Protein AF-A0A4V2BAI0-F1 (afdb_monomer)

Solvent-accessible surface area (backbone atoms only — not comparable to full-atom values): 13756 Å² total; per-residue (Å²): 143,84,87,84,76,85,81,93,80,82,90,75,82,81,93,60,93,78,90,69,92,74,96,76,80,70,100,71,77,60,77,74,68,49,61,67,57,48,60,70,67,60,75,50,20,55,46,74,44,56,48,101,86,66,49,81,74,47,79,44,78,75,42,88,92,37,38,29,45,71,87,61,57,64,88,52,40,15,68,41,31,54,53,28,34,30,63,71,62,30,73,55,58,92,78,40,71,28,57,44,63,68,54,34,52,53,23,53,51,41,34,72,76,68,67,52,88,55,82,51,69,28,64,42,25,53,36,32,24,71,78,35,64,79,62,55,54,87,78,79,42,75,64,47,54,51,50,20,45,54,44,7,38,54,47,51,73,67,35,53,72,65,53,51,50,27,52,36,47,47,61,44,52,38,40,83,48,23,21,9,44,48,29,38,29,38,73,76,68,75,34,57,39,51,70,42,46,61,61,57,15,36,43,50,36,56,20,55,88,39,39,84,61,51,70,69,61,37,50,58,52,46,51,71,40,29,87,83,40,65,88,62,55,88,126

pLDDT: mean 83.65, std 17.43, range [33.59, 98.75]

Secondary structure (DSSP, 8-state):
------------------------S-TT---PPPHHHHHHH---SEEEEE-TTS-EEEEEE--SS-EE-S---GGGS-HHHHHHHHHHH-TTGGGSSS--HHHHHHHHHHHHHH--------HHHHHHHHH-GGGGSS---HHHHHHHHHHHHHHHHHS-HHHHHHHHHHH-EEETTEESHHHHHHHHHS--GGG--HHHHHHHHHHHT-TT--HHHHHHHHHHTTTT-GGG---

Structure (mmCIF, N/CA/C/O backbone):
data_AF-A0A4V2BAI0-F1
#
_entry.id   AF-A0A4V2BAI0-F1
#
loop_
_atom_site.group_PDB
_atom_site.id
_atom_site.type_symbol
_atom_site.label_atom_id
_atom_site.label_alt_id
_atom_site.label_comp_id
_atom_site.label_asym_id
_atom_site.label_entity_id
_atom_site.label_seq_id
_atom_site.pdbx_PDB_ins_code
_atom_site.Cartn_x
_atom_site.Cartn_y
_atom_site.Cartn_z
_atom_site.occupancy
_atom_site.B_iso_or_equiv
_atom_site.auth_seq_id
_atom_site.auth_comp_id
_atom_site.auth_asym_id
_atom_site.auth_atom_id
_atom_site.pdbx_PDB_model_num
ATOM 1 N N . MET A 1 1 ? 24.559 53.701 20.547 1.00 43.75 1 MET A N 1
ATOM 2 C CA . MET A 1 1 ? 24.124 52.631 19.620 1.00 43.75 1 MET A CA 1
ATOM 3 C C . MET A 1 1 ? 24.803 51.329 20.023 1.00 43.75 1 MET A C 1
ATOM 5 O O . MET A 1 1 ? 25.959 51.131 19.688 1.00 43.75 1 MET A O 1
ATOM 9 N N . LEU A 1 2 ? 24.119 50.472 20.783 1.00 33.59 2 LEU A N 1
ATOM 10 C CA . LEU A 1 2 ? 24.592 49.134 21.152 1.00 33.59 2 LEU A CA 1
ATOM 11 C C . LEU A 1 2 ? 23.513 48.142 20.712 1.00 33.59 2 LEU A C 1
ATOM 13 O O . LEU A 1 2 ? 22.417 48.115 21.267 1.00 33.59 2 LEU A O 1
ATOM 17 N N . ARG A 1 3 ? 23.795 47.405 19.634 1.00 35.91 3 ARG A N 1
ATOM 18 C CA . ARG A 1 3 ? 22.918 46.363 19.093 1.00 35.91 3 ARG A CA 1
ATOM 19 C C . ARG A 1 3 ? 23.098 45.099 19.925 1.00 35.91 3 ARG A C 1
ATOM 21 O O . ARG A 1 3 ? 24.097 44.400 19.801 1.00 35.91 3 ARG A O 1
ATOM 28 N N . TRP A 1 4 ? 22.117 44.834 20.775 1.00 36.41 4 TRP A N 1
ATOM 29 C CA . TRP A 1 4 ? 21.991 43.597 21.530 1.00 36.41 4 TRP A CA 1
ATOM 30 C C . TRP A 1 4 ? 21.513 42.489 20.583 1.00 36.41 4 TRP A C 1
ATOM 32 O O . TRP A 1 4 ? 20.436 42.592 19.998 1.00 36.41 4 TRP A O 1
ATOM 42 N N . THR A 1 5 ? 22.333 41.458 20.377 1.00 47.03 5 THR A N 1
ATOM 43 C CA . THR A 1 5 ? 21.953 40.265 19.609 1.00 47.03 5 THR A CA 1
ATOM 44 C C . THR A 1 5 ? 21.741 39.106 20.577 1.00 47.03 5 THR A C 1
ATOM 46 O O . THR A 1 5 ? 22.604 38.795 21.394 1.00 47.03 5 THR A O 1
ATOM 49 N N . TRP A 1 6 ? 20.556 38.499 20.517 1.00 34.41 6 TRP A N 1
ATOM 50 C CA . TRP A 1 6 ? 20.195 37.313 21.291 1.00 34.41 6 TRP A CA 1
ATOM 51 C C . TRP A 1 6 ? 20.844 36.063 20.681 1.00 34.41 6 TRP A C 1
ATOM 53 O O . TRP A 1 6 ? 20.589 35.773 19.509 1.00 34.41 6 TRP A O 1
ATOM 63 N N . PRO A 1 7 ? 21.611 35.261 21.439 1.00 38.88 7 PRO A N 1
ATOM 64 C CA . PRO A 1 7 ? 21.989 33.923 21.012 1.00 38.88 7 PRO A CA 1
ATOM 65 C C . PRO A 1 7 ? 20.813 32.962 21.234 1.00 38.88 7 PRO A C 1
ATOM 67 O O . PRO A 1 7 ? 20.362 32.742 22.357 1.00 38.88 7 PRO A O 1
ATOM 70 N N . SER A 1 8 ? 20.334 32.350 20.152 1.00 51.56 8 SER A N 1
ATOM 71 C CA . SER A 1 8 ? 19.319 31.294 20.145 1.00 51.56 8 SER A CA 1
ATOM 72 C C . SER A 1 8 ? 19.811 30.041 20.882 1.00 51.56 8 SER A C 1
ATOM 74 O O . SER A 1 8 ? 20.499 29.209 20.289 1.00 51.56 8 SER A O 1
ATOM 76 N N . ARG A 1 9 ? 19.506 29.897 22.176 1.00 46.25 9 ARG A N 1
ATOM 77 C CA . ARG A 1 9 ? 19.961 28.742 22.975 1.00 46.25 9 ARG A CA 1
ATOM 78 C C . ARG A 1 9 ? 18.955 28.250 24.014 1.00 46.25 9 ARG A C 1
ATOM 80 O O . ARG A 1 9 ? 19.363 27.859 25.092 1.00 46.25 9 ARG A O 1
ATOM 87 N N . TYR A 1 10 ? 17.664 28.199 23.688 1.00 45.50 10 TYR A N 1
ATOM 88 C CA . TYR A 1 10 ? 16.705 27.389 24.452 1.00 45.50 10 TYR A CA 1
ATOM 89 C C . TYR A 1 10 ? 15.646 26.796 23.518 1.00 45.50 10 TYR A C 1
ATOM 91 O O . TYR A 1 10 ? 14.631 27.411 23.212 1.00 45.50 10 TYR A O 1
ATOM 99 N N . LYS A 1 11 ? 15.892 25.571 23.054 1.00 42.84 11 LYS A N 1
ATOM 100 C CA . LYS A 1 11 ? 14.824 24.605 22.762 1.00 42.84 11 LYS A CA 1
ATOM 101 C C . LYS A 1 11 ? 15.158 23.323 23.519 1.00 42.84 11 LYS A C 1
ATOM 103 O O . LYS A 1 11 ? 15.463 22.295 22.930 1.00 42.84 11 LYS A O 1
ATOM 108 N N . LEU A 1 12 ? 15.200 23.442 24.845 1.00 45.56 12 LEU A N 1
ATOM 109 C CA . LEU A 1 12 ? 15.221 22.301 25.749 1.00 45.56 12 LEU A CA 1
ATOM 110 C C . LEU A 1 12 ? 13.773 21.867 26.000 1.00 45.56 12 LEU A C 1
ATOM 112 O O . LEU A 1 12 ? 12.946 22.671 26.410 1.00 45.56 12 LEU A O 1
ATOM 116 N N . LEU A 1 13 ? 13.538 20.582 25.738 1.00 41.81 13 LEU A N 1
ATOM 117 C CA . LEU A 1 13 ? 12.663 19.674 26.479 1.00 41.81 13 LEU A CA 1
ATOM 118 C C . LEU A 1 13 ? 11.177 20.044 26.622 1.00 41.81 13 LEU A C 1
ATOM 120 O O . LEU A 1 13 ? 10.756 20.768 27.513 1.00 41.81 13 LEU A O 1
ATOM 124 N N . SER A 1 14 ? 10.362 19.343 25.838 1.00 36.03 14 SER A N 1
ATOM 125 C CA . SER A 1 14 ? 9.112 18.754 26.334 1.00 36.03 14 SER A CA 1
ATOM 126 C C . SER A 1 14 ? 8.982 17.335 25.773 1.00 36.03 14 SER A C 1
ATOM 128 O O . SER A 1 14 ? 8.173 17.041 24.902 1.00 36.03 14 SER A O 1
ATOM 130 N N . ALA A 1 15 ? 9.825 16.432 26.283 1.00 43.84 15 ALA A N 1
ATOM 131 C CA . ALA A 1 15 ? 9.477 15.017 26.359 1.00 43.84 15 ALA A CA 1
ATOM 132 C C . ALA A 1 15 ? 8.522 14.865 27.552 1.00 43.84 15 ALA A C 1
ATOM 134 O O . ALA A 1 15 ? 8.925 14.508 28.652 1.00 43.84 15 ALA A O 1
ATOM 135 N N . GLY A 1 16 ? 7.271 15.269 27.348 1.00 34.56 16 GLY A N 1
ATOM 136 C CA . GLY A 1 16 ? 6.182 15.095 28.296 1.00 34.56 16 GLY A CA 1
ATOM 137 C C . GLY A 1 16 ? 5.073 14.351 27.579 1.00 34.56 16 GLY A C 1
ATOM 138 O O . GLY A 1 16 ? 4.622 14.796 26.525 1.00 34.56 16 GLY A O 1
ATOM 139 N N . ALA A 1 17 ? 4.685 13.198 28.116 1.00 49.75 17 ALA A N 1
ATOM 140 C CA . ALA A 1 17 ? 3.530 12.446 27.663 1.00 49.75 17 ALA A CA 1
ATOM 141 C C . ALA A 1 17 ? 2.308 13.376 27.606 1.00 49.75 17 ALA A C 1
ATOM 143 O O . ALA A 1 17 ? 1.800 13.798 28.641 1.00 49.75 17 ALA A O 1
ATOM 144 N N . LEU A 1 18 ? 1.851 13.707 26.398 1.00 38.22 18 LEU A N 1
ATOM 145 C CA . LEU A 1 18 ? 0.604 14.433 26.199 1.00 38.22 18 LEU A CA 1
ATOM 146 C C . LEU A 1 18 ? -0.479 13.422 25.819 1.00 38.22 18 LEU A C 1
ATOM 148 O O . LEU A 1 18 ? -0.854 13.272 24.659 1.00 38.22 18 LEU A O 1
ATOM 152 N N . PHE A 1 19 ? -0.969 12.703 26.829 1.00 52.47 19 PHE A N 1
ATOM 153 C CA . PHE A 1 19 ? -2.345 12.225 26.807 1.00 52.47 19 PHE A CA 1
ATOM 154 C C . PHE A 1 19 ? -3.234 13.457 26.990 1.00 52.47 19 PHE A C 1
ATOM 156 O O . PHE A 1 19 ? -3.471 13.906 28.107 1.00 52.47 19 PHE A O 1
ATOM 163 N N . LEU A 1 20 ? -3.701 14.028 25.884 1.00 39.44 20 LEU A N 1
ATOM 164 C CA . LEU A 1 20 ? -4.868 14.899 25.889 1.00 39.44 20 LEU A CA 1
ATOM 165 C C . LEU A 1 20 ? -5.758 14.516 24.713 1.00 39.44 20 LEU A C 1
ATOM 167 O O . LEU A 1 20 ? -5.548 14.910 23.569 1.00 39.44 20 LEU A O 1
ATOM 171 N N . SER A 1 21 ? -6.765 13.716 25.057 1.00 50.91 21 SER A N 1
ATOM 172 C CA . SER A 1 21 ? -8.046 13.673 24.369 1.00 50.91 21 SER A CA 1
ATOM 173 C C . SER A 1 21 ? -8.545 15.108 24.191 1.00 50.91 21 SER A C 1
ATOM 175 O O . SER A 1 21 ? -8.958 15.741 25.161 1.00 50.91 21 SER A O 1
ATOM 177 N N . LEU A 1 22 ? -8.534 15.601 22.957 1.00 45.19 22 LEU A N 1
ATOM 178 C CA . LEU A 1 22 ? -9.385 16.707 22.540 1.00 45.19 22 LEU A CA 1
ATOM 179 C C . LEU A 1 22 ? -10.179 16.237 21.329 1.00 45.19 22 LEU A C 1
ATOM 181 O O . LEU A 1 22 ? -9.761 16.334 20.175 1.00 45.19 22 LEU A O 1
ATOM 185 N N . ALA A 1 23 ? -11.325 15.653 21.663 1.00 47.19 23 ALA A N 1
ATOM 186 C CA . ALA A 1 23 ? -12.433 15.383 20.776 1.00 47.19 23 ALA A CA 1
ATOM 187 C C . ALA A 1 23 ? -13.082 16.709 20.358 1.00 47.19 23 ALA A C 1
ATOM 189 O O . ALA A 1 23 ? -14.164 17.040 20.816 1.00 47.19 23 ALA A O 1
ATOM 190 N N . GLU A 1 24 ? -12.425 17.481 19.497 1.00 49.25 24 GLU A N 1
ATOM 191 C CA . GLU A 1 24 ? -13.067 18.598 18.802 1.00 49.25 24 GLU A CA 1
ATOM 192 C C . GLU A 1 24 ? -12.572 18.632 17.357 1.00 49.25 24 GLU A C 1
ATOM 194 O O . GLU A 1 24 ? -11.460 19.059 17.051 1.00 49.25 24 GLU A O 1
ATOM 199 N N . GLY A 1 25 ? -13.397 18.109 16.448 1.00 41.47 25 GLY A N 1
ATOM 200 C CA . GLY A 1 25 ? -13.063 18.055 15.031 1.00 41.47 25 GLY A CA 1
ATOM 201 C C . GLY A 1 25 ? -14.112 17.342 14.192 1.00 41.47 25 GLY A C 1
ATOM 202 O O . GLY A 1 25 ? -13.877 16.224 13.744 1.00 41.47 25 GLY A O 1
ATOM 203 N N . SER A 1 26 ? -15.222 18.048 13.954 1.00 42.28 26 SER A N 1
ATOM 204 C CA . SER A 1 26 ? -16.305 17.807 12.984 1.00 42.28 26 SER A CA 1
ATOM 205 C C . SER A 1 26 ? -17.201 16.584 13.198 1.00 42.28 26 SER A C 1
ATOM 207 O O . SER A 1 26 ? -16.738 15.463 13.347 1.00 42.28 26 SER A O 1
ATOM 209 N N . ALA A 1 27 ? -18.512 16.811 13.112 1.00 41.69 27 ALA A N 1
ATOM 210 C CA . ALA A 1 27 ? -19.603 15.836 13.082 1.00 41.69 27 ALA A CA 1
ATOM 211 C C . ALA A 1 27 ? -19.585 14.886 11.852 1.00 41.69 27 ALA A C 1
ATOM 213 O O . ALA A 1 27 ? -20.633 14.484 11.362 1.00 41.69 27 ALA A O 1
ATOM 214 N N . ALA A 1 28 ? -18.396 14.546 11.345 1.00 44.41 28 ALA A N 1
ATOM 215 C CA . ALA A 1 28 ? -18.149 13.689 10.188 1.00 44.41 28 ALA A CA 1
ATOM 216 C C . ALA A 1 28 ? -17.537 12.325 10.565 1.00 44.41 28 ALA A C 1
ATOM 218 O O . ALA A 1 28 ? -17.329 11.496 9.690 1.00 44.41 28 ALA A O 1
ATOM 219 N N . TRP A 1 29 ? -17.328 12.039 11.859 1.00 50.72 29 TRP A N 1
ATOM 220 C CA . TRP A 1 29 ? -17.072 10.678 12.360 1.00 50.72 29 TRP A CA 1
ATOM 221 C C . TRP A 1 29 ? -18.360 9.842 12.353 1.00 50.72 29 TRP A C 1
ATOM 223 O O . TRP A 1 29 ? -18.677 9.164 13.331 1.00 50.72 29 TRP A O 1
ATOM 233 N N . ALA A 1 30 ? -19.149 9.919 11.277 1.00 54.25 30 ALA A N 1
ATOM 234 C CA . ALA A 1 30 ? -20.093 8.855 10.989 1.00 54.25 30 ALA A CA 1
ATOM 235 C C . ALA A 1 30 ? -19.289 7.553 11.066 1.00 54.25 30 ALA A C 1
ATOM 237 O O . ALA A 1 30 ? -18.187 7.501 10.514 1.00 54.25 30 ALA A O 1
ATOM 238 N N . ALA A 1 31 ? -19.774 6.578 11.841 1.00 68.81 31 ALA A N 1
ATOM 239 C CA . ALA A 1 31 ? -19.097 5.299 12.008 1.00 68.81 31 ALA A CA 1
ATOM 240 C C . ALA A 1 31 ? -18.625 4.834 10.630 1.00 68.81 31 ALA A C 1
ATOM 242 O O . ALA A 1 31 ? -19.445 4.737 9.714 1.00 68.81 31 ALA A O 1
ATOM 243 N N . LEU A 1 32 ? -17.306 4.672 10.465 1.00 78.56 32 LEU A N 1
ATOM 244 C CA . LEU A 1 32 ? -16.747 4.209 9.203 1.00 78.56 32 LEU A CA 1
ATOM 245 C C . LEU A 1 32 ? -17.551 2.980 8.772 1.00 78.56 32 LEU A C 1
ATOM 247 O O . LEU A 1 32 ? -17.771 2.101 9.615 1.00 78.56 32 LEU A O 1
ATOM 251 N N . PRO A 1 33 ? -18.017 2.918 7.512 1.00 89.75 33 PRO A N 1
ATOM 252 C CA . PRO A 1 33 ? -18.771 1.763 7.064 1.00 89.75 33 PRO A CA 1
ATOM 253 C C . PRO A 1 33 ? -17.941 0.504 7.312 1.00 89.75 33 PRO A C 1
ATOM 255 O O . PRO A 1 33 ? -16.705 0.520 7.228 1.00 89.75 33 PRO A O 1
ATOM 258 N N . GLY A 1 34 ? -18.618 -0.600 7.618 1.00 93.94 34 GLY A N 1
ATOM 259 C CA . GLY A 1 34 ? -17.943 -1.890 7.706 1.00 93.94 34 GLY A CA 1
ATOM 260 C C . GLY A 1 34 ? -17.227 -2.198 6.388 1.00 93.94 34 GLY A C 1
ATOM 261 O O . GLY A 1 34 ? -17.653 -1.744 5.324 1.00 93.94 34 GLY A O 1
ATOM 262 N N . PHE A 1 35 ? -16.153 -2.985 6.432 1.00 96.00 35 PHE A N 1
ATOM 263 C CA . PHE A 1 35 ? -15.344 -3.278 5.246 1.00 96.00 35 PHE A CA 1
ATOM 264 C C . PHE A 1 35 ? -16.183 -3.777 4.057 1.00 96.00 35 PHE A C 1
ATOM 266 O O . PHE A 1 35 ? -16.004 -3.325 2.927 1.00 96.00 35 PHE A O 1
ATOM 273 N N . GLN A 1 36 ? -17.156 -4.656 4.313 1.00 96.25 36 GLN A N 1
ATOM 274 C CA . GLN A 1 36 ? -18.042 -5.193 3.275 1.00 96.25 36 GLN A CA 1
ATOM 275 C C . GLN A 1 36 ? -18.943 -4.124 2.647 1.00 96.25 36 GLN A C 1
ATOM 277 O O . GLN A 1 36 ? -19.137 -4.111 1.432 1.00 96.25 36 GLN A O 1
ATOM 282 N N . GLU A 1 37 ? -19.465 -3.204 3.456 1.00 95.12 37 GLU A N 1
ATOM 283 C CA . GLU A 1 37 ? -20.266 -2.079 2.973 1.00 95.12 37 GLU A CA 1
ATOM 284 C C . GLU A 1 37 ? -19.406 -1.129 2.133 1.00 95.12 37 GLU A C 1
ATOM 286 O O . GLU A 1 37 ? -19.786 -0.760 1.018 1.00 95.12 37 GLU A O 1
ATOM 291 N N . PHE A 1 38 ? -18.198 -0.814 2.614 1.00 94.88 38 PHE A N 1
ATOM 292 C CA . PHE A 1 38 ? -17.238 -0.015 1.862 1.00 94.88 38 PHE A CA 1
ATOM 293 C C . PHE A 1 38 ? -16.912 -0.666 0.510 1.00 94.88 38 PHE A C 1
ATOM 295 O O . PHE A 1 38 ? -17.060 -0.033 -0.539 1.00 94.88 38 PHE A O 1
ATOM 302 N N . ARG A 1 39 ? -16.555 -1.954 0.508 1.00 95.88 39 ARG A N 1
ATOM 303 C CA . ARG A 1 39 ? -16.280 -2.731 -0.707 1.00 95.88 39 ARG A CA 1
ATOM 304 C C . ARG A 1 39 ? -17.468 -2.727 -1.673 1.00 95.88 39 ARG A C 1
ATOM 306 O O . ARG A 1 39 ? -17.269 -2.538 -2.870 1.00 95.88 39 ARG A O 1
ATOM 313 N N . ALA A 1 40 ? -18.697 -2.882 -1.183 1.00 95.44 40 ALA A N 1
ATOM 314 C CA . ALA A 1 40 ? -19.905 -2.846 -2.013 1.00 95.44 40 ALA A CA 1
ATOM 315 C C . ALA A 1 40 ? -20.173 -1.458 -2.629 1.00 95.44 40 ALA A C 1
ATOM 317 O O . ALA A 1 40 ? -20.753 -1.343 -3.716 1.00 95.44 40 ALA A O 1
ATOM 318 N N . SER A 1 41 ? -19.737 -0.388 -1.961 1.00 93.44 41 SER A N 1
ATOM 319 C CA . SER A 1 41 ? -19.841 0.988 -2.461 1.00 93.44 41 SER A CA 1
ATOM 320 C C . SER A 1 41 ? -18.750 1.370 -3.469 1.00 93.44 41 SER A C 1
ATOM 322 O O . SER A 1 41 ? -18.918 2.349 -4.197 1.00 93.44 41 SER A O 1
ATOM 324 N N . TYR A 1 42 ? -17.668 0.589 -3.571 1.00 93.19 42 TYR A N 1
ATOM 325 C CA . TYR A 1 42 ? -16.573 0.844 -4.505 1.00 93.19 42 TYR A CA 1
ATOM 326 C C . TYR A 1 42 ? -17.063 0.906 -5.959 1.00 93.19 42 TYR A C 1
ATOM 328 O O . TYR A 1 42 ? -17.920 0.126 -6.390 1.00 93.19 42 TYR A O 1
ATOM 336 N N . ARG A 1 43 ? -16.521 1.847 -6.739 1.00 91.50 43 ARG A N 1
ATOM 337 C CA . ARG A 1 43 ? -16.859 2.037 -8.157 1.00 91.50 43 ARG A CA 1
ATOM 338 C C . ARG A 1 43 ? -15.597 2.115 -9.004 1.00 91.50 43 ARG A C 1
ATOM 340 O O . ARG A 1 43 ? -14.643 2.820 -8.671 1.00 91.50 43 ARG A O 1
ATOM 347 N N . THR A 1 44 ? -15.623 1.414 -10.131 1.00 92.88 44 THR A N 1
ATOM 348 C CA . THR A 1 44 ? -14.578 1.490 -11.148 1.00 92.88 44 THR A CA 1
ATOM 349 C C . THR A 1 44 ? -14.657 2.816 -11.895 1.00 92.88 44 THR A C 1
ATOM 351 O O . THR A 1 44 ? -15.714 3.435 -12.021 1.00 92.88 44 THR A O 1
ATOM 354 N N . SER A 1 45 ? -13.523 3.254 -12.429 1.00 92.00 45 SER A N 1
ATOM 355 C C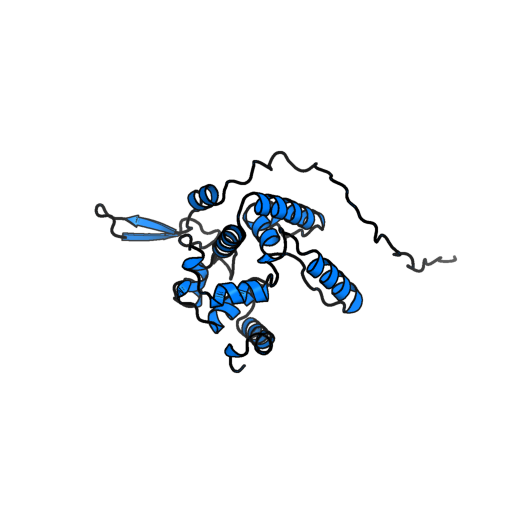A . SER A 1 45 ? -13.456 4.422 -13.312 1.00 92.00 45 SER A CA 1
ATOM 356 C C . SER A 1 45 ? -13.952 4.118 -14.728 1.00 92.00 45 SER A C 1
ATOM 358 O O . SER A 1 45 ? -14.169 5.039 -15.517 1.00 92.00 45 SER A O 1
ATOM 360 N N . GLU A 1 46 ? -14.120 2.834 -15.042 1.00 88.12 46 GLU A N 1
ATOM 361 C CA . GLU A 1 46 ? -14.527 2.308 -16.338 1.00 88.12 46 GLU A CA 1
ATOM 362 C C . GLU A 1 46 ? -15.983 1.833 -16.278 1.00 88.12 46 GLU A C 1
ATOM 364 O O . GLU A 1 46 ? -16.376 1.081 -15.385 1.00 88.12 46 GLU A O 1
ATOM 369 N N . GLY A 1 47 ? -16.785 2.311 -17.225 1.00 88.19 47 GLY A N 1
ATOM 370 C CA . GLY A 1 47 ? -18.129 1.842 -17.514 1.00 88.19 47 GLY A CA 1
ATOM 371 C C . GLY A 1 47 ? -18.090 0.820 -18.640 1.00 88.19 47 GLY A C 1
ATOM 372 O O . GLY A 1 47 ? -17.441 1.037 -19.666 1.00 88.19 47 GLY A O 1
ATOM 373 N N . ARG A 1 48 ? -18.811 -0.282 -18.448 1.00 89.38 48 ARG A N 1
ATOM 374 C CA . ARG A 1 48 ? -18.924 -1.376 -19.411 1.00 89.38 48 ARG A CA 1
ATOM 375 C C . ARG A 1 48 ? -20.326 -1.382 -20.012 1.00 89.38 48 ARG A C 1
ATOM 377 O O . ARG A 1 48 ? -21.310 -1.518 -19.290 1.00 89.38 48 ARG A O 1
ATOM 384 N N . LEU A 1 49 ? -20.406 -1.207 -21.327 1.00 91.62 49 LEU A N 1
ATOM 385 C CA . LEU A 1 49 ? -21.622 -1.385 -22.109 1.00 91.62 49 LEU A CA 1
ATOM 386 C C . LEU A 1 49 ? -21.716 -2.856 -22.498 1.00 91.62 49 LEU A C 1
ATOM 388 O O . LEU A 1 49 ? -20.849 -3.360 -23.214 1.00 91.62 49 LEU A O 1
ATOM 392 N N . LEU A 1 50 ? -22.755 -3.526 -22.014 1.00 94.88 50 LEU A N 1
ATOM 393 C CA . LEU A 1 50 ? -23.034 -4.923 -22.319 1.00 94.88 50 LEU A CA 1
ATOM 394 C C . LEU A 1 50 ? -24.173 -5.017 -23.338 1.00 94.88 50 LEU A C 1
ATOM 396 O O . LEU A 1 50 ? -25.044 -4.146 -23.388 1.00 94.88 50 LEU A O 1
ATOM 400 N N . ASP A 1 51 ? -24.172 -6.067 -24.149 1.00 94.94 51 ASP A N 1
ATOM 401 C CA . ASP A 1 51 ? -25.287 -6.387 -25.030 1.00 94.94 51 ASP A CA 1
ATOM 402 C C . ASP A 1 51 ? -26.452 -7.035 -24.249 1.00 94.94 51 ASP A C 1
ATOM 404 O O . ASP A 1 51 ? -26.387 -7.268 -23.040 1.00 94.94 51 ASP A O 1
ATOM 408 N N . ARG A 1 52 ? -27.543 -7.373 -24.948 1.00 95.62 52 ARG A N 1
ATOM 409 C CA . ARG A 1 52 ? -28.719 -8.032 -24.342 1.00 95.62 52 ARG A CA 1
ATOM 410 C C . ARG A 1 52 ? -28.443 -9.432 -23.769 1.00 95.62 52 ARG A C 1
ATOM 412 O O . ARG A 1 52 ? -29.311 -9.977 -23.096 1.00 95.62 52 ARG A O 1
ATOM 419 N N . ARG A 1 53 ? -27.300 -10.039 -24.094 1.00 95.75 53 ARG A N 1
ATOM 420 C CA . ARG A 1 53 ? -26.846 -11.353 -23.616 1.00 95.75 53 ARG A CA 1
ATOM 421 C C . ARG A 1 53 ? -25.798 -11.225 -22.503 1.00 95.75 53 ARG A C 1
ATOM 423 O O . ARG A 1 53 ? -25.393 -12.244 -21.955 1.00 95.75 53 ARG A O 1
ATOM 430 N N . GLY A 1 54 ? -25.399 -10.002 -22.144 1.00 92.06 54 GLY A N 1
ATOM 431 C CA . GLY A 1 54 ? -24.375 -9.722 -21.139 1.00 92.06 54 GLY A CA 1
ATOM 432 C C . GLY A 1 54 ? -22.945 -9.688 -21.687 1.00 92.06 54 GLY A C 1
ATOM 433 O O . GLY A 1 54 ? -22.008 -9.580 -20.899 1.00 92.06 54 GLY A O 1
ATOM 434 N N . GLU A 1 55 ? -22.751 -9.761 -23.006 1.00 94.06 55 GLU A N 1
ATOM 435 C CA . GLU A 1 55 ? -21.427 -9.699 -23.629 1.00 94.06 55 GLU A CA 1
ATOM 436 C C . GLU A 1 55 ? -20.912 -8.258 -23.683 1.00 94.06 55 GLU A C 1
ATOM 438 O O . GLU A 1 55 ? -21.655 -7.322 -23.982 1.00 94.06 55 GLU A O 1
ATOM 443 N N . LEU A 1 56 ? -19.623 -8.063 -23.395 1.00 91.56 56 LEU A N 1
ATOM 444 C CA . LEU A 1 56 ? -19.002 -6.740 -23.396 1.00 91.56 56 LEU A CA 1
ATOM 445 C C . LEU A 1 56 ? -18.915 -6.178 -24.822 1.00 91.56 56 LEU A C 1
ATOM 447 O O . LEU A 1 56 ? -18.151 -6.676 -25.643 1.00 91.56 56 LEU A O 1
ATOM 451 N N . LEU A 1 57 ? -19.646 -5.096 -25.090 1.00 93.00 57 LEU A N 1
ATOM 452 C CA . LEU A 1 57 ? -19.585 -4.361 -26.357 1.00 93.00 57 LEU A CA 1
ATOM 453 C C . LEU A 1 57 ? -18.525 -3.266 -26.329 1.00 93.00 57 LEU A C 1
ATOM 455 O O . LEU A 1 57 ? -17.824 -3.035 -27.314 1.00 93.00 57 LEU A O 1
ATOM 459 N N . GLN A 1 58 ? -18.445 -2.535 -25.218 1.00 91.81 58 GLN A N 1
ATOM 460 C CA . GLN A 1 58 ? -17.542 -1.401 -25.106 1.00 91.81 58 GLN A CA 1
ATOM 461 C C . GLN A 1 58 ? -17.174 -1.120 -23.655 1.00 91.81 58 GLN A C 1
ATOM 463 O O . GLN A 1 58 ? -18.021 -1.157 -22.767 1.00 91.81 58 GLN A O 1
ATOM 468 N N . GLU A 1 59 ? -15.921 -0.740 -23.438 1.00 89.06 59 GLU A N 1
ATOM 469 C CA . GLU A 1 59 ? -15.448 -0.181 -22.179 1.00 89.06 59 GLU A CA 1
ATOM 470 C C . GLU A 1 59 ? -15.037 1.279 -22.389 1.00 89.06 59 GLU A C 1
ATOM 472 O O . GLU A 1 59 ? -14.332 1.632 -23.347 1.00 89.06 59 GLU A O 1
ATOM 477 N N . ARG A 1 60 ? -15.543 2.162 -21.527 1.00 88.38 60 ARG A N 1
ATOM 478 C CA . ARG A 1 60 ? -15.266 3.597 -21.576 1.00 88.38 60 ARG A CA 1
ATOM 479 C C . ARG A 1 60 ? -14.957 4.129 -20.201 1.00 88.38 60 ARG A C 1
ATOM 481 O O . ARG A 1 60 ? -15.625 3.820 -19.224 1.00 88.38 60 ARG A O 1
ATOM 488 N N . ARG A 1 61 ? -13.969 5.010 -20.145 1.00 86.56 61 ARG A N 1
ATOM 489 C CA . ARG A 1 61 ? -13.637 5.717 -18.921 1.00 86.56 61 ARG A CA 1
ATOM 490 C C . ARG A 1 61 ? -14.700 6.772 -18.625 1.00 86.56 61 ARG A C 1
ATOM 492 O O . ARG A 1 61 ? -14.907 7.676 -19.427 1.00 86.56 61 ARG A O 1
ATOM 499 N N . LEU A 1 62 ? -15.351 6.641 -17.474 1.00 88.06 62 LEU A N 1
ATOM 500 C CA . LEU A 1 62 ? -16.380 7.561 -16.987 1.00 88.06 62 LEU A CA 1
ATOM 501 C C . LEU A 1 62 ? -15.807 8.595 -16.011 1.00 88.06 62 LEU A C 1
ATOM 503 O O . LEU A 1 62 ? -16.296 9.718 -15.949 1.00 88.06 62 LEU A O 1
ATOM 507 N N . ASN A 1 63 ? -14.754 8.235 -15.269 1.00 86.69 63 ASN A N 1
ATOM 508 C CA . ASN A 1 63 ? -14.080 9.127 -14.328 1.00 86.69 63 ASN A CA 1
ATOM 509 C C . ASN A 1 63 ? -12.634 9.403 -14.769 1.00 86.69 63 ASN A C 1
ATOM 511 O O . ASN A 1 63 ? -11.824 8.484 -14.896 1.00 86.69 63 ASN A O 1
ATOM 515 N N . LEU A 1 64 ? -12.303 10.679 -14.986 1.00 84.12 64 LEU A N 1
ATOM 516 C CA . LEU A 1 64 ? -10.972 11.127 -15.415 1.00 84.12 64 LEU A CA 1
ATOM 517 C C . LEU A 1 64 ? -10.035 11.488 -14.248 1.00 84.12 64 LEU A C 1
ATOM 519 O O . LEU A 1 64 ? -8.849 11.696 -14.474 1.00 84.12 64 LEU A O 1
ATOM 523 N N . ALA A 1 65 ? -10.528 11.542 -13.005 1.00 82.25 65 ALA A N 1
ATOM 524 C CA . ALA A 1 65 ? -9.721 11.895 -11.831 1.00 82.25 65 ALA A CA 1
ATOM 525 C C . ALA A 1 65 ? -8.719 10.795 -11.429 1.00 82.25 65 ALA A C 1
ATOM 527 O O . ALA A 1 65 ? -7.734 11.058 -10.741 1.00 82.25 65 ALA A O 1
ATOM 528 N N . GLY A 1 66 ? -8.973 9.557 -11.850 1.00 85.19 66 GLY A N 1
ATOM 529 C CA . GLY A 1 66 ? -8.128 8.394 -11.607 1.00 85.19 66 GLY A CA 1
ATOM 530 C C . GLY A 1 66 ? -8.567 7.220 -12.467 1.00 85.19 66 GLY A C 1
ATOM 531 O O . GLY A 1 66 ? -9.640 7.270 -13.069 1.00 85.19 66 GLY A O 1
ATOM 532 N N . ARG A 1 67 ? -7.725 6.195 -12.569 1.00 90.94 67 ARG A N 1
ATOM 533 C CA . ARG A 1 67 ? -8.043 4.935 -13.233 1.00 90.94 67 ARG A CA 1
ATOM 534 C C . ARG A 1 67 ? -8.065 3.820 -12.195 1.00 90.94 67 ARG A C 1
ATOM 536 O O . ARG A 1 67 ? -7.018 3.411 -11.701 1.00 90.94 67 ARG A O 1
ATOM 543 N N . THR A 1 68 ? -9.268 3.363 -11.879 1.00 93.25 68 THR A N 1
ATOM 544 C CA . THR A 1 68 ? -9.569 2.223 -11.010 1.00 93.25 68 THR A CA 1
ATOM 545 C C . THR A 1 68 ? -10.224 1.112 -11.827 1.00 93.25 68 THR A C 1
ATOM 547 O O . THR A 1 68 ? -11.115 1.389 -12.642 1.00 93.25 68 THR A O 1
ATOM 550 N N . LEU A 1 69 ? -9.781 -0.126 -11.599 1.00 93.81 69 LEU A N 1
ATOM 551 C CA . LEU A 1 69 ? -10.393 -1.352 -12.129 1.00 93.81 69 LEU A CA 1
ATOM 552 C C . LEU A 1 69 ? -11.212 -2.044 -11.031 1.00 93.81 69 LEU A C 1
ATOM 554 O O . LEU A 1 69 ? -11.427 -1.459 -9.975 1.00 93.81 69 LEU A O 1
ATOM 558 N N . ASN A 1 70 ? -11.698 -3.262 -11.284 1.00 94.44 70 ASN A N 1
ATOM 559 C CA . ASN A 1 70 ? -12.459 -4.035 -10.299 1.00 94.44 70 ASN A CA 1
ATOM 560 C C . ASN A 1 70 ? -11.682 -4.219 -8.990 1.00 94.44 70 ASN A C 1
ATOM 562 O O . ASN A 1 70 ? -10.455 -4.321 -8.998 1.00 94.44 70 ASN A O 1
ATOM 566 N N . TRP A 1 71 ? -12.427 -4.307 -7.888 1.00 97.62 71 TRP A N 1
ATOM 567 C CA . TRP A 1 71 ? -11.877 -4.649 -6.583 1.00 97.62 71 TRP A CA 1
ATOM 568 C C . TRP A 1 71 ? -11.245 -6.042 -6.613 1.00 97.62 71 TRP A C 1
ATOM 570 O O . TRP A 1 71 ? -11.872 -6.992 -7.078 1.00 97.62 71 TRP A O 1
ATOM 580 N N . VAL A 1 72 ? -10.030 -6.153 -6.087 1.00 98.25 72 VAL A N 1
ATOM 581 C CA . VAL A 1 72 ? -9.230 -7.381 -6.057 1.00 98.25 72 VAL A CA 1
ATOM 582 C C . VAL A 1 72 ? -9.197 -7.899 -4.628 1.00 98.25 72 VAL A C 1
ATOM 584 O O . VAL A 1 72 ? -8.769 -7.169 -3.730 1.00 98.25 72 VAL A O 1
ATOM 587 N N . ALA A 1 73 ? -9.640 -9.135 -4.402 1.00 98.38 73 ALA A N 1
ATOM 588 C CA . ALA A 1 73 ? -9.573 -9.727 -3.070 1.00 98.38 73 ALA A CA 1
ATOM 589 C C . ALA A 1 73 ? -8.114 -10.027 -2.676 1.00 98.38 73 ALA A C 1
ATOM 591 O O . ALA A 1 73 ? -7.271 -10.312 -3.525 1.00 98.38 73 ALA A O 1
ATOM 592 N N . LEU A 1 74 ? -7.781 -9.997 -1.383 1.00 98.38 74 LEU A N 1
ATOM 593 C CA . LEU A 1 74 ? -6.398 -10.143 -0.908 1.00 98.38 74 LEU A CA 1
ATOM 594 C C . LEU A 1 74 ? -5.774 -11.506 -1.261 1.00 98.38 74 LEU A C 1
ATOM 596 O O . LEU A 1 74 ? -4.549 -11.639 -1.381 1.00 98.38 74 LEU A O 1
ATOM 600 N N . ASN A 1 75 ? -6.604 -12.536 -1.423 1.00 98.12 75 ASN A N 1
ATOM 601 C CA . ASN A 1 75 ? -6.188 -13.864 -1.878 1.00 98.12 75 ASN A CA 1
ATOM 602 C C . ASN A 1 75 ? -5.890 -13.921 -3.389 1.00 98.12 75 ASN A C 1
ATOM 604 O O . ASN A 1 75 ? -5.175 -14.822 -3.814 1.00 98.12 75 ASN A O 1
ATOM 608 N N . GLU A 1 76 ? -6.356 -12.949 -4.173 1.00 98.25 76 GLU A N 1
ATOM 609 C CA . GLU A 1 76 ? -6.051 -12.776 -5.601 1.00 98.25 76 GLU A CA 1
ATOM 610 C C . GLU A 1 76 ? -4.841 -11.855 -5.831 1.00 98.25 76 GLU A C 1
ATOM 612 O O . GLU A 1 76 ? -4.464 -11.571 -6.968 1.00 98.25 76 GLU A O 1
ATOM 617 N N . VAL A 1 77 ? -4.212 -11.369 -4.759 1.00 98.50 77 VAL A N 1
ATOM 618 C CA . VAL A 1 77 ? -2.976 -10.589 -4.834 1.00 98.50 77 VAL A CA 1
ATOM 619 C C . VAL A 1 77 ? -1.771 -11.510 -4.680 1.00 98.50 77 VAL A C 1
ATOM 621 O O . VAL A 1 77 ? -1.713 -12.311 -3.739 1.00 98.50 77 VAL A O 1
ATOM 624 N N . SER A 1 78 ? -0.780 -11.341 -5.564 1.00 98.38 78 SER A N 1
ATOM 625 C CA . SER A 1 78 ? 0.496 -12.059 -5.506 1.00 98.38 78 SER A CA 1
ATOM 626 C C . SER A 1 78 ? 1.084 -12.044 -4.084 1.00 98.38 78 SER A C 1
ATOM 628 O O . SER A 1 78 ? 1.197 -10.973 -3.471 1.00 98.38 78 SER A O 1
ATOM 630 N N . PRO A 1 79 ? 1.488 -13.206 -3.534 1.00 97.81 79 PRO A N 1
ATOM 631 C CA . PRO A 1 79 ? 2.198 -13.270 -2.260 1.00 97.81 79 PRO A CA 1
ATOM 632 C C . PRO A 1 79 ? 3.453 -12.395 -2.246 1.00 97.81 79 PRO A C 1
ATOM 634 O O . PRO A 1 79 ? 3.718 -11.727 -1.250 1.00 97.81 79 PRO A O 1
ATOM 637 N N . SER A 1 80 ? 4.176 -12.331 -3.368 1.00 97.06 80 SER A N 1
ATOM 638 C CA . SER A 1 80 ? 5.360 -11.484 -3.509 1.00 97.06 80 SER A CA 1
ATOM 639 C C . SER A 1 80 ? 5.024 -10.003 -3.366 1.00 97.06 80 SER A C 1
ATOM 641 O O . SER A 1 80 ? 5.768 -9.275 -2.711 1.00 97.06 80 SER A O 1
ATOM 643 N N . LEU A 1 81 ? 3.885 -9.556 -3.906 1.00 98.00 81 LEU A N 1
ATOM 644 C CA . LEU A 1 81 ? 3.448 -8.169 -3.757 1.00 98.00 81 LEU A CA 1
ATOM 645 C C . LEU A 1 81 ? 3.055 -7.856 -2.320 1.00 98.00 81 LEU A C 1
ATOM 647 O O . LEU A 1 81 ? 3.444 -6.811 -1.801 1.00 98.00 81 LEU A O 1
ATOM 651 N N . LYS A 1 82 ? 2.331 -8.766 -1.661 1.00 98.06 82 LYS A N 1
ATOM 652 C CA . LYS A 1 82 ? 1.974 -8.608 -0.247 1.00 98.06 82 LYS A CA 1
ATOM 653 C C . LYS A 1 82 ? 3.225 -8.430 0.613 1.00 98.06 82 LYS A C 1
ATOM 655 O O . LYS A 1 82 ? 3.332 -7.438 1.329 1.00 98.06 82 LYS A O 1
ATOM 660 N N . SER A 1 83 ? 4.202 -9.324 0.470 1.00 96.31 83 SER A N 1
ATOM 661 C CA . SER A 1 83 ? 5.473 -9.244 1.197 1.00 96.31 83 SER A CA 1
ATOM 662 C C . SER A 1 83 ? 6.263 -7.978 0.862 1.00 96.31 83 SER A C 1
ATOM 664 O O . SER A 1 83 ? 6.763 -7.315 1.768 1.00 96.31 83 SER A O 1
ATOM 666 N N . ALA A 1 84 ? 6.337 -7.600 -0.417 1.00 95.69 84 ALA A N 1
ATOM 667 C CA . ALA A 1 84 ? 7.054 -6.405 -0.846 1.00 95.69 84 ALA A CA 1
ATOM 668 C C . ALA A 1 84 ? 6.447 -5.127 -0.249 1.00 95.69 84 ALA A C 1
ATOM 670 O O . ALA A 1 84 ? 7.175 -4.300 0.293 1.00 95.69 84 ALA A O 1
ATOM 671 N N . VAL A 1 85 ? 5.120 -4.962 -0.303 1.00 96.50 85 VAL A N 1
ATOM 672 C CA . VAL A 1 85 ? 4.451 -3.773 0.250 1.00 96.50 85 VAL A CA 1
ATOM 673 C C . VAL A 1 85 ? 4.652 -3.685 1.759 1.00 96.50 85 VAL A C 1
ATOM 675 O O . VAL A 1 85 ? 5.010 -2.616 2.249 1.00 96.50 85 VAL A O 1
ATOM 678 N N . LEU A 1 86 ? 4.501 -4.796 2.484 1.00 95.50 86 LEU A N 1
ATOM 679 C CA . LEU A 1 86 ? 4.770 -4.832 3.921 1.00 95.50 86 LEU A CA 1
ATOM 680 C C . LEU A 1 86 ? 6.223 -4.442 4.207 1.00 9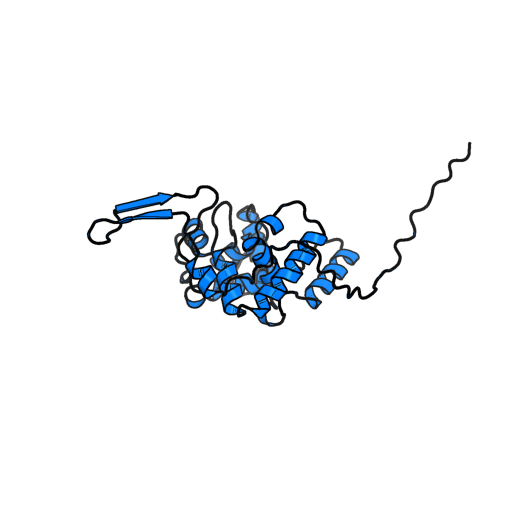5.50 86 LEU A C 1
ATOM 682 O O . LEU A 1 86 ? 6.468 -3.538 4.992 1.00 95.50 86 LEU A O 1
ATOM 686 N N . LEU A 1 87 ? 7.202 -5.028 3.517 1.00 92.81 87 LEU A N 1
ATOM 687 C CA . LEU A 1 87 ? 8.611 -4.713 3.755 1.00 92.81 87 LEU A CA 1
ATOM 688 C C . LEU A 1 87 ? 8.958 -3.243 3.453 1.00 92.81 87 LEU A C 1
ATOM 690 O O . LEU A 1 87 ? 9.740 -2.628 4.183 1.00 92.81 87 LEU A O 1
ATOM 694 N N . VAL A 1 88 ? 8.399 -2.679 2.377 1.00 90.06 88 VAL A N 1
ATOM 695 C CA . VAL A 1 88 ? 8.710 -1.314 1.924 1.00 90.06 88 VAL A CA 1
ATOM 696 C C . VAL A 1 88 ? 7.998 -0.243 2.752 1.00 90.06 88 VAL A C 1
ATOM 698 O O . VAL A 1 88 ? 8.622 0.774 3.076 1.00 90.06 88 VAL A O 1
ATOM 701 N N . GLU A 1 89 ? 6.720 -0.441 3.068 1.00 91.88 89 GLU A N 1
ATOM 702 C CA . GLU A 1 89 ? 5.881 0.576 3.709 1.00 91.88 89 GLU A CA 1
ATOM 703 C C . GLU A 1 89 ? 5.742 0.358 5.220 1.00 91.88 89 GLU A C 1
ATOM 705 O O . GLU A 1 89 ? 5.838 1.326 5.974 1.00 91.88 89 GLU A O 1
ATOM 710 N N . ASP A 1 90 ? 5.550 -0.885 5.676 1.00 94.75 90 ASP A N 1
ATOM 711 C CA . ASP A 1 90 ? 5.161 -1.175 7.062 1.00 94.75 90 ASP A CA 1
ATOM 712 C C . ASP A 1 90 ? 5.440 -2.632 7.499 1.00 94.75 90 ASP A C 1
ATOM 714 O O . ASP A 1 90 ? 4.548 -3.476 7.596 1.00 94.75 90 ASP A O 1
ATOM 718 N N . HIS A 1 91 ? 6.713 -2.954 7.754 1.00 93.38 91 HIS A N 1
ATOM 719 C CA . HIS A 1 91 ? 7.149 -4.334 8.038 1.00 93.38 91 HIS A CA 1
ATOM 720 C C . HIS A 1 91 ? 6.545 -4.950 9.312 1.00 93.38 91 HIS A C 1
ATOM 722 O O . HIS A 1 91 ? 6.595 -6.164 9.481 1.00 93.38 91 HIS A O 1
ATOM 728 N N . ARG A 1 92 ? 5.983 -4.122 10.202 1.00 93.50 92 ARG A N 1
ATOM 729 C CA . ARG A 1 92 ? 5.359 -4.527 11.471 1.00 93.50 92 ARG A CA 1
ATOM 730 C C . ARG A 1 92 ? 3.851 -4.315 11.452 1.00 93.50 92 ARG A C 1
ATOM 732 O O . ARG A 1 92 ? 3.231 -4.281 12.510 1.00 93.50 92 ARG A O 1
ATOM 739 N N . PHE A 1 93 ? 3.260 -4.209 10.264 1.00 97.25 93 PHE A N 1
ATOM 740 C CA . PHE A 1 93 ? 1.841 -3.929 10.073 1.00 97.25 93 PHE A CA 1
ATOM 741 C C . PHE A 1 93 ? 0.918 -4.796 10.940 1.00 97.25 93 PHE A C 1
ATOM 743 O O . PHE A 1 93 ? -0.028 -4.288 11.540 1.00 97.25 93 PHE A O 1
ATOM 750 N N . PHE A 1 94 ? 1.204 -6.096 11.045 1.00 96.44 94 PHE A N 1
ATOM 751 C CA . PHE A 1 94 ? 0.408 -7.040 11.837 1.00 96.44 94 PHE A CA 1
ATOM 752 C C . PHE A 1 94 ? 0.658 -6.958 13.354 1.00 96.44 94 PHE A C 1
ATOM 754 O O . PHE A 1 94 ? -0.078 -7.565 14.123 1.00 96.44 94 PHE A O 1
ATOM 761 N N . GLU A 1 95 ? 1.663 -6.204 13.802 1.00 95.75 95 GLU A N 1
ATOM 762 C CA . GLU A 1 95 ? 2.071 -6.115 15.211 1.00 95.75 95 GLU A CA 1
ATOM 763 C C . GLU A 1 95 ? 1.535 -4.870 15.937 1.00 95.75 95 GLU A C 1
ATOM 765 O O . GLU A 1 95 ? 1.686 -4.760 17.154 1.00 95.75 95 GLU A O 1
ATOM 770 N N . HIS A 1 96 ? 0.941 -3.904 15.228 1.00 95.50 96 HIS A N 1
ATOM 771 C CA . HIS A 1 96 ? 0.462 -2.647 15.819 1.00 95.50 96 HIS A CA 1
ATOM 772 C C . HIS A 1 96 ? -1.015 -2.376 15.505 1.00 95.50 96 HIS A C 1
ATOM 774 O O . HIS A 1 96 ? -1.512 -2.792 14.472 1.00 95.50 96 HIS A O 1
ATOM 780 N N . GLY A 1 97 ? -1.723 -1.607 16.335 1.00 93.88 97 GLY A N 1
ATOM 781 C CA . GLY A 1 97 ? -3.135 -1.233 16.115 1.00 93.88 97 GLY A CA 1
ATOM 782 C C . GLY A 1 97 ? -3.301 0.099 15.377 1.00 93.88 97 GLY A C 1
ATOM 783 O O . GLY A 1 97 ? -3.859 1.043 15.924 1.00 93.88 97 GLY A O 1
ATOM 784 N N . GLY A 1 98 ? -2.742 0.213 14.171 1.00 91.19 98 GLY A N 1
ATOM 785 C CA . GLY A 1 98 ? -2.847 1.415 13.331 1.00 91.19 98 GLY A CA 1
ATOM 786 C C . GLY A 1 98 ? -1.705 2.423 13.431 1.00 91.19 98 GLY A C 1
ATOM 787 O O . GLY A 1 98 ? -1.383 3.042 12.424 1.00 91.19 98 GLY A O 1
ATOM 788 N N . VAL A 1 99 ? -1.030 2.562 14.573 1.00 92.56 99 VAL A N 1
ATOM 789 C CA . VAL A 1 99 ? 0.171 3.411 14.711 1.00 92.56 99 VAL A CA 1
ATOM 790 C C . VAL A 1 99 ? 1.327 2.584 15.261 1.00 92.56 99 VAL A C 1
ATOM 792 O O . VAL A 1 99 ? 1.214 2.011 16.343 1.00 92.56 99 VAL A O 1
ATOM 795 N N . ASP A 1 100 ? 2.462 2.563 14.559 1.00 92.69 100 A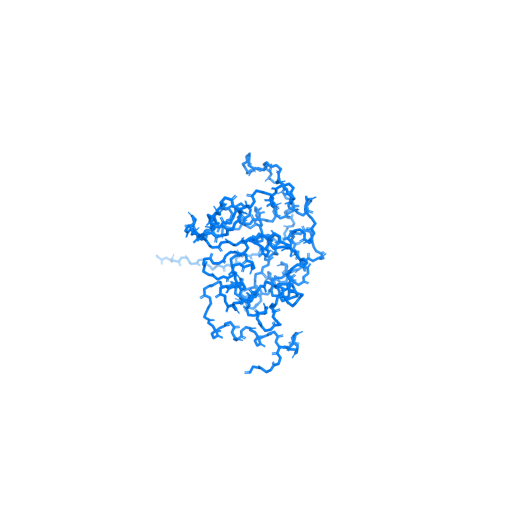SP A N 1
ATOM 796 C CA . ASP A 1 100 ? 3.692 1.973 15.085 1.00 92.69 100 ASP A CA 1
ATOM 797 C C . ASP A 1 100 ? 4.465 3.013 15.908 1.00 92.69 100 ASP A C 1
ATOM 799 O O . ASP A 1 100 ? 5.233 3.833 15.389 1.00 92.69 100 ASP A O 1
ATOM 803 N N . TYR A 1 101 ? 4.263 2.978 17.225 1.00 88.25 101 TYR A N 1
ATOM 804 C CA . TYR A 1 101 ? 4.968 3.850 18.164 1.00 88.25 101 TYR A CA 1
ATOM 805 C C . TYR A 1 101 ? 6.478 3.591 18.195 1.00 88.25 101 TYR A C 1
ATOM 807 O O . TYR A 1 101 ? 7.253 4.538 18.330 1.00 88.25 101 TYR A O 1
ATOM 815 N N . ILE A 1 102 ? 6.916 2.341 18.020 1.00 85.44 102 ILE A N 1
ATOM 816 C CA . ILE A 1 102 ? 8.339 1.979 18.041 1.00 85.44 102 ILE A CA 1
ATOM 817 C C . ILE A 1 102 ? 9.022 2.553 16.798 1.00 85.44 102 ILE A C 1
ATOM 819 O O . ILE A 1 102 ? 10.035 3.248 16.914 1.00 85.44 102 ILE A O 1
ATOM 823 N N . ALA A 1 103 ? 8.435 2.351 15.614 1.00 85.31 103 ALA A N 1
ATOM 824 C CA . ALA A 1 103 ? 8.947 2.943 14.381 1.00 85.31 103 ALA A CA 1
ATOM 825 C C . ALA A 1 103 ? 8.889 4.477 14.415 1.00 85.31 103 ALA A C 1
ATOM 827 O O . ALA A 1 103 ? 9.814 5.134 13.934 1.00 85.31 103 ALA A O 1
ATOM 828 N N . SER A 1 104 ? 7.852 5.059 15.025 1.00 84.69 104 SER A N 1
ATOM 829 C CA . SER A 1 104 ? 7.719 6.512 15.186 1.00 84.69 104 SER A CA 1
ATOM 830 C C . SER A 1 104 ? 8.820 7.112 16.055 1.00 84.69 104 SER A C 1
ATOM 832 O O . SER A 1 104 ? 9.434 8.108 15.662 1.00 84.69 104 SER A O 1
ATOM 834 N N . LEU A 1 105 ? 9.120 6.492 17.198 1.00 85.62 105 LEU A N 1
ATOM 835 C CA . LEU A 1 105 ? 10.216 6.908 18.074 1.00 85.62 105 LEU A CA 1
ATOM 836 C C . LEU A 1 105 ? 11.574 6.735 17.386 1.00 85.62 105 LEU A C 1
ATOM 838 O O . LEU A 1 105 ? 12.389 7.659 17.393 1.00 85.62 105 LEU A O 1
ATOM 842 N N . GLY A 1 106 ? 11.795 5.599 16.720 1.00 83.31 106 GLY A N 1
ATOM 843 C CA . GLY A 1 106 ? 13.020 5.346 15.958 1.00 83.31 106 GLY A CA 1
ATOM 844 C C . GLY A 1 106 ? 13.229 6.350 14.819 1.00 83.31 106 GLY A C 1
ATOM 845 O O . GLY A 1 106 ? 14.336 6.854 14.619 1.00 83.31 106 GLY A O 1
ATOM 846 N N . ALA A 1 107 ? 12.163 6.708 14.099 1.00 84.19 107 ALA A N 1
ATOM 847 C CA . ALA A 1 107 ? 12.206 7.726 13.056 1.00 84.19 107 ALA A CA 1
ATOM 848 C C . ALA A 1 107 ? 12.482 9.123 13.631 1.00 84.19 107 ALA A C 1
ATOM 850 O O . ALA A 1 107 ? 13.294 9.856 13.069 1.00 84.19 107 ALA A O 1
ATOM 851 N N . ALA A 1 108 ? 11.855 9.493 14.752 1.00 82.94 108 ALA A N 1
ATOM 852 C CA . ALA A 1 108 ? 12.113 10.764 15.425 1.00 82.94 108 ALA A CA 1
ATOM 853 C C . ALA A 1 108 ? 13.579 10.881 15.874 1.00 82.94 108 ALA A C 1
ATOM 855 O O . ALA A 1 108 ? 14.223 11.897 15.604 1.00 82.94 108 ALA A O 1
ATOM 856 N N . TRP A 1 109 ? 14.126 9.818 16.469 1.00 84.00 109 TRP A N 1
ATOM 857 C CA . TRP A 1 109 ? 15.530 9.752 16.870 1.00 84.00 109 TRP A CA 1
ATOM 858 C C . TRP A 1 109 ? 16.480 9.857 15.671 1.00 84.00 109 TRP A C 1
ATOM 860 O O . TRP A 1 109 ? 17.391 10.683 15.665 1.00 84.00 109 TRP A O 1
ATOM 870 N N . SER A 1 110 ? 16.236 9.087 14.605 1.00 82.44 110 SER A N 1
ATOM 871 C CA . SER A 1 110 ? 17.051 9.133 13.384 1.00 82.44 110 SER A CA 1
ATOM 872 C C . SER A 1 110 ? 17.016 10.508 12.705 1.00 82.44 110 SER A C 1
ATOM 874 O O . SER A 1 110 ? 18.055 10.993 12.255 1.00 82.44 110 SER A O 1
ATOM 876 N N . ASN A 1 111 ? 15.855 11.170 12.685 1.00 82.75 111 ASN A N 1
ATOM 877 C CA . ASN A 1 111 ? 15.719 12.525 12.148 1.00 82.75 111 ASN A CA 1
ATOM 878 C C . ASN A 1 111 ? 16.545 13.540 12.955 1.00 82.75 111 ASN A C 1
ATOM 880 O O . ASN A 1 111 ? 17.125 14.449 12.364 1.00 82.75 111 ASN A O 1
ATOM 884 N N . LEU A 1 112 ? 16.619 13.374 14.281 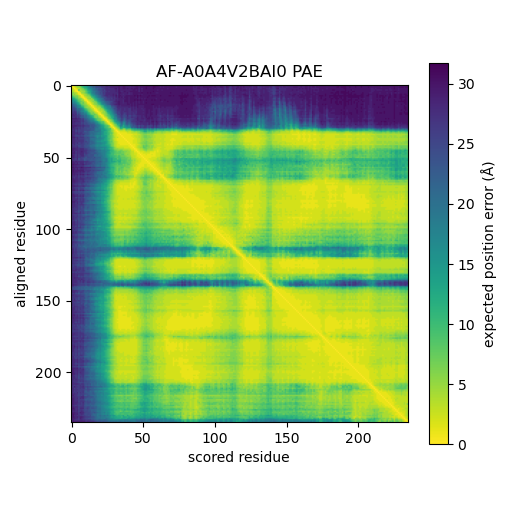1.00 83.12 112 LEU A N 1
ATOM 885 C CA . LEU A 1 112 ? 17.386 14.243 15.174 1.00 83.12 112 LEU A CA 1
ATOM 886 C C . LEU A 1 112 ? 18.902 14.031 15.038 1.00 83.12 112 LEU A C 1
ATOM 888 O O . LEU A 1 112 ? 19.652 15.001 15.017 1.00 83.12 112 LEU A O 1
ATOM 892 N N . VAL A 1 113 ? 19.346 12.775 14.937 1.00 85.69 113 VAL A N 1
ATOM 893 C CA . VAL A 1 113 ? 20.775 12.415 14.935 1.00 85.69 113 VAL A CA 1
ATOM 894 C C . VAL A 1 113 ? 21.400 12.500 13.542 1.00 85.69 113 VAL A C 1
ATOM 896 O O . VAL A 1 113 ? 22.516 12.985 13.391 1.00 85.69 113 VAL A O 1
ATOM 899 N N . SER A 1 114 ? 20.714 12.006 12.509 1.00 77.69 114 SER A N 1
ATOM 900 C CA . SER A 1 114 ? 21.291 11.833 11.168 1.00 77.69 114 SER A CA 1
ATOM 901 C C . SER A 1 114 ? 20.862 12.903 10.163 1.00 77.69 114 SER A C 1
ATOM 903 O O . SER A 1 114 ? 21.361 12.903 9.039 1.00 77.69 114 SER A O 1
ATOM 905 N N . GLY A 1 115 ? 19.875 13.745 10.498 1.00 65.88 115 GLY A N 1
ATOM 906 C CA . GLY A 1 115 ? 19.279 14.734 9.586 1.00 65.88 115 GLY A CA 1
ATOM 907 C C . GLY A 1 115 ? 18.558 14.141 8.361 1.00 65.88 115 GLY A C 1
ATOM 908 O O . GLY A 1 115 ? 17.962 14.873 7.572 1.00 65.88 115 GLY A O 1
ATOM 909 N N . LYS A 1 116 ? 18.584 12.814 8.183 1.00 64.75 116 LYS A N 1
ATOM 910 C CA . LYS A 1 116 ? 17.896 12.094 7.107 1.00 64.75 116 LYS A CA 1
ATOM 911 C C . LYS A 1 116 ? 16.445 11.875 7.505 1.00 64.75 116 LYS A C 1
ATOM 913 O O . LYS A 1 116 ? 16.177 11.158 8.461 1.00 64.75 116 LYS A O 1
ATOM 918 N N . HIS A 1 117 ? 15.515 12.444 6.740 1.00 69.25 117 HIS A N 1
ATOM 919 C CA . HIS A 1 117 ? 14.096 12.306 7.041 1.00 69.25 117 HIS A CA 1
ATOM 920 C C . HIS A 1 117 ? 13.589 10.874 6.783 1.00 69.25 117 HIS A C 1
ATOM 922 O O . HIS A 1 117 ? 13.440 10.449 5.634 1.00 69.25 117 HIS A O 1
ATOM 928 N N . ARG A 1 118 ? 13.283 10.140 7.856 1.00 69.81 118 ARG A N 1
ATOM 929 C CA . ARG A 1 118 ? 12.541 8.875 7.839 1.00 69.81 118 ARG A CA 1
ATOM 930 C C . ARG A 1 118 ? 11.067 9.136 8.166 1.00 69.81 118 ARG A C 1
ATOM 932 O O . ARG A 1 118 ? 10.748 9.877 9.098 1.00 69.81 118 ARG A O 1
ATOM 939 N N . GLY A 1 119 ? 10.174 8.560 7.360 1.00 72.69 119 GLY A N 1
ATOM 940 C CA . GLY A 1 119 ? 8.732 8.567 7.613 1.00 72.69 119 GLY A CA 1
ATOM 941 C C . GLY A 1 119 ? 8.352 7.543 8.685 1.00 72.69 119 GLY A C 1
ATOM 942 O O . GLY A 1 119 ? 9.067 6.562 8.864 1.00 72.69 119 GLY A O 1
ATOM 943 N N . ALA A 1 120 ? 7.242 7.793 9.376 1.00 79.88 120 ALA A N 1
ATOM 944 C CA . ALA A 1 120 ? 6.705 6.949 10.449 1.00 79.88 120 ALA A CA 1
ATOM 945 C C . ALA A 1 120 ? 5.215 6.601 10.248 1.00 79.88 120 ALA A C 1
ATOM 947 O O . ALA A 1 120 ? 4.556 6.142 11.171 1.00 79.88 120 ALA A O 1
ATOM 948 N N . SER A 1 121 ? 4.660 6.901 9.070 1.00 87.62 121 SER A N 1
ATOM 949 C CA . SER A 1 121 ? 3.255 6.621 8.766 1.00 87.62 121 SER A CA 1
ATOM 950 C C . SER A 1 121 ? 3.088 5.146 8.415 1.00 87.62 121 SER A C 1
ATOM 952 O O . SER A 1 121 ? 3.791 4.663 7.532 1.00 87.62 121 SER A O 1
ATOM 954 N N . THR A 1 122 ? 2.150 4.479 9.079 1.00 94.44 122 THR A N 1
ATOM 955 C CA . THR A 1 122 ? 1.754 3.083 8.837 1.00 94.44 122 THR A CA 1
ATOM 956 C C . THR A 1 122 ? 0.833 2.958 7.623 1.00 94.44 122 THR A C 1
ATOM 958 O O . THR A 1 122 ? 0.296 3.963 7.137 1.00 94.44 122 THR A O 1
ATOM 961 N N . LEU A 1 123 ? 0.582 1.729 7.164 1.00 96.31 123 LEU A N 1
ATOM 962 C CA . LEU A 1 123 ? -0.404 1.461 6.107 1.00 96.31 123 LEU A CA 1
ATOM 963 C C . LEU A 1 123 ? -1.801 1.967 6.486 1.00 96.31 123 LEU A C 1
ATOM 965 O O . LEU A 1 123 ? -2.457 2.621 5.677 1.00 96.31 123 LEU A O 1
ATOM 969 N N . THR A 1 124 ? -2.230 1.754 7.730 1.00 96.94 124 THR A N 1
ATOM 970 C CA . THR A 1 124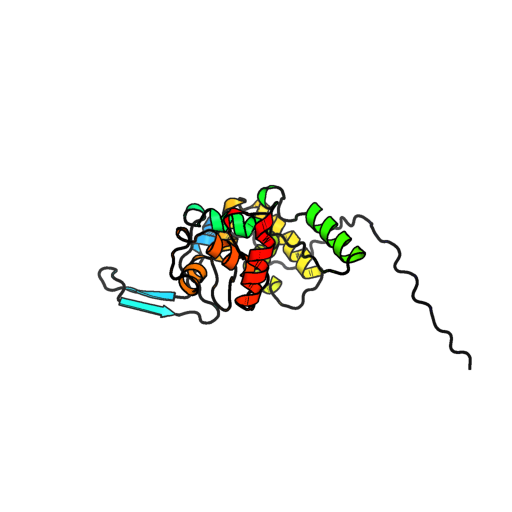 ? -3.548 2.191 8.212 1.00 96.94 124 THR A CA 1
ATOM 971 C C . THR A 1 124 ? -3.671 3.718 8.242 1.00 96.94 124 THR A C 1
ATOM 973 O O . THR A 1 124 ? -4.687 4.270 7.821 1.00 96.94 124 THR A O 1
ATOM 976 N N . MET A 1 125 ? -2.619 4.438 8.657 1.00 93.94 125 MET A N 1
ATOM 977 C CA . MET A 1 125 ? -2.597 5.909 8.597 1.00 93.94 125 MET A CA 1
ATOM 978 C C . MET A 1 125 ? -2.646 6.432 7.161 1.00 93.94 125 MET A C 1
ATOM 980 O O . MET A 1 125 ? -3.248 7.472 6.893 1.00 93.94 125 MET A O 1
ATOM 984 N N . GLN A 1 126 ? -1.998 5.737 6.227 1.00 93.50 126 GLN A N 1
ATOM 985 C CA . GLN A 1 126 ? -2.087 6.088 4.814 1.00 93.50 126 GLN A CA 1
ATOM 986 C C . GLN A 1 126 ? -3.495 5.814 4.267 1.00 93.50 126 GLN A C 1
ATOM 988 O O . GLN A 1 126 ? -4.049 6.681 3.589 1.00 93.50 126 GLN A O 1
ATOM 993 N N . LEU A 1 127 ? -4.088 4.660 4.600 1.00 95.44 127 LEU A N 1
ATOM 994 C CA . LEU A 1 127 ? -5.455 4.282 4.233 1.00 95.44 127 LEU A CA 1
ATOM 995 C C . LEU A 1 127 ? -6.476 5.312 4.726 1.00 95.44 127 LEU A C 1
ATOM 997 O O . LEU A 1 127 ? -7.344 5.712 3.956 1.00 95.44 127 LEU A O 1
ATOM 1001 N N . ALA A 1 128 ? -6.322 5.818 5.951 1.00 93.94 128 ALA A N 1
ATOM 1002 C CA . ALA A 1 128 ? -7.150 6.891 6.498 1.00 93.94 128 ALA A CA 1
ATOM 1003 C C . ALA A 1 128 ? -7.237 8.112 5.560 1.00 93.94 128 ALA A C 1
ATOM 1005 O O . ALA A 1 128 ? -8.307 8.684 5.379 1.00 93.94 128 ALA A O 1
ATOM 1006 N N . GLY A 1 129 ? -6.140 8.480 4.889 1.00 89.88 129 GLY A N 1
ATOM 1007 C CA . GLY A 1 129 ? -6.156 9.554 3.893 1.00 89.88 129 GLY A CA 1
ATOM 1008 C C . GLY A 1 129 ? -6.916 9.210 2.606 1.00 89.88 129 GLY A C 1
ATOM 1009 O O . GLY A 1 129 ? -7.405 10.112 1.932 1.00 89.88 129 GLY A O 1
ATOM 1010 N N . TYR A 1 130 ? -7.002 7.933 2.231 1.00 90.44 130 TYR A N 1
ATOM 1011 C CA . TYR A 1 130 ? -7.795 7.485 1.081 1.00 90.44 130 TYR A CA 1
ATOM 1012 C C . TYR A 1 130 ? -9.289 7.403 1.396 1.00 90.44 130 TYR A C 1
ATOM 1014 O O . TYR A 1 130 ? -10.091 7.691 0.511 1.00 90.44 130 TYR A O 1
ATOM 1022 N N . LEU A 1 131 ? -9.648 7.048 2.632 1.00 90.38 131 LEU A N 1
ATOM 1023 C CA . LEU A 1 131 ? -11.040 7.022 3.085 1.00 90.38 131 LEU A CA 1
ATOM 1024 C C . LEU A 1 131 ? -11.592 8.428 3.344 1.00 90.38 131 LEU A C 1
ATOM 1026 O O . LEU A 1 131 ? -12.768 8.665 3.098 1.00 90.38 131 LEU A O 1
ATOM 1030 N N . GLU A 1 132 ? -10.738 9.366 3.764 1.00 87.44 132 GLU A N 1
ATOM 1031 C CA . GLU A 1 132 ? -11.108 10.761 4.010 1.00 87.44 132 GLU A CA 1
ATOM 1032 C C . GLU A 1 132 ? -10.260 11.712 3.140 1.00 87.44 132 GLU A C 1
ATOM 1034 O O . GLU A 1 132 ? -9.163 12.127 3.542 1.00 87.44 132 GLU A O 1
ATOM 1039 N N . PRO A 1 133 ? -10.727 12.080 1.929 1.00 78.19 133 PRO A N 1
ATOM 1040 C CA . PRO A 1 133 ? -9.964 12.899 0.986 1.00 78.19 133 PRO A CA 1
ATOM 1041 C C . PRO A 1 133 ? -9.517 14.260 1.540 1.00 78.19 133 PRO A C 1
ATOM 1043 O O . PRO A 1 133 ? -8.507 14.806 1.077 1.00 78.19 133 PRO A O 1
ATOM 1046 N N . GLU A 1 134 ? -10.213 14.809 2.542 1.00 76.88 134 GLU A N 1
ATOM 1047 C CA . GLU A 1 134 ? -9.787 16.029 3.233 1.00 76.88 134 GLU A CA 1
ATOM 1048 C C . GLU A 1 134 ? -8.415 15.866 3.907 1.00 76.88 134 GLU A C 1
ATOM 1050 O O . GLU A 1 134 ? -7.584 16.778 3.849 1.00 76.88 134 GLU A O 1
ATOM 1055 N N . LEU A 1 135 ? -8.127 14.676 4.450 1.00 74.19 135 LEU A N 1
ATOM 1056 C CA . LEU A 1 135 ? -6.854 14.329 5.094 1.00 74.19 135 LEU A CA 1
ATOM 1057 C C . LEU A 1 135 ? -5.720 14.059 4.095 1.00 74.19 135 LEU A C 1
ATOM 1059 O O . LEU A 1 135 ? -4.556 13.950 4.489 1.00 74.19 135 LEU A O 1
ATOM 1063 N N . ARG A 1 136 ? -6.029 13.958 2.797 1.00 70.81 136 ARG A N 1
ATOM 1064 C CA . ARG A 1 136 ? -5.044 13.766 1.720 1.00 70.81 136 ARG A CA 1
ATOM 1065 C C . ARG A 1 136 ? -4.389 15.068 1.254 1.00 70.81 136 ARG A C 1
ATOM 1067 O O . ARG A 1 136 ? -3.389 15.017 0.530 1.00 70.81 136 ARG A O 1
ATOM 1074 N N . ARG A 1 137 ? -4.928 16.245 1.610 1.00 61.25 137 ARG A N 1
ATOM 1075 C CA . ARG A 1 137 ? -4.438 17.534 1.082 1.00 61.25 137 ARG A CA 1
ATOM 1076 C C . ARG A 1 137 ? -2.990 17.826 1.503 1.00 61.25 137 ARG A C 1
ATOM 1078 O O . ARG A 1 137 ? -2.554 17.593 2.622 1.00 61.25 137 ARG A O 1
ATOM 1085 N N . LYS A 1 138 ? -2.231 18.417 0.570 1.00 53.16 138 LYS A N 1
ATOM 1086 C CA . LYS A 1 138 ? -0.770 18.650 0.633 1.00 53.16 138 LYS A CA 1
ATOM 1087 C C . LYS A 1 138 ? -0.273 19.571 1.755 1.00 53.16 138 LYS A C 1
ATOM 1089 O O . LYS A 1 138 ? 0.943 19.696 1.914 1.00 53.16 138 LYS A O 1
ATOM 1094 N N . ARG A 1 139 ? -1.146 20.227 2.524 1.00 51.69 139 ARG A N 1
ATOM 1095 C CA . ARG A 1 139 ? -0.721 21.155 3.581 1.00 51.69 139 ARG A CA 1
ATOM 1096 C C . ARG A 1 139 ? -0.490 20.382 4.875 1.00 51.69 139 ARG A C 1
ATOM 1098 O O . ARG A 1 139 ? -1.211 20.597 5.827 1.00 51.69 139 ARG A O 1
ATOM 1105 N N . ARG A 1 140 ? 0.523 19.501 4.848 1.00 61.03 140 ARG A N 1
ATOM 1106 C CA . ARG A 1 140 ? 0.957 18.555 5.895 1.00 61.03 140 ARG A CA 1
ATOM 1107 C C . ARG A 1 140 ? 1.197 19.245 7.241 1.00 61.03 140 ARG A C 1
ATOM 1109 O O . ARG A 1 140 ? 2.343 19.430 7.656 1.00 61.03 140 ARG A O 1
ATOM 1116 N N . GLY A 1 141 ? 0.127 19.642 7.914 1.00 69.31 141 GLY A N 1
ATOM 1117 C CA . GLY A 1 141 ? 0.189 20.053 9.297 1.00 69.31 141 GLY A CA 1
ATOM 1118 C C . GLY A 1 141 ? 0.503 18.829 10.141 1.00 69.31 141 GLY A C 1
ATOM 1119 O O . GLY A 1 141 ? 0.122 17.706 9.809 1.00 69.31 141 GLY A O 1
ATOM 1120 N N . TRP A 1 142 ? 1.185 19.034 11.262 1.00 77.81 142 TRP A N 1
ATOM 1121 C CA . TRP A 1 142 ? 1.284 17.991 12.282 1.00 77.81 142 TRP A CA 1
ATOM 1122 C C . TRP A 1 142 ? -0.117 17.513 12.724 1.00 77.81 142 TRP A C 1
ATOM 1124 O O . TRP A 1 142 ? -0.314 16.324 12.951 1.00 77.81 142 TRP A O 1
ATOM 1134 N N . TRP A 1 143 ? -1.111 18.408 12.693 1.00 81.88 143 TRP A N 1
ATOM 1135 C CA . TRP A 1 143 ? -2.519 18.115 12.967 1.00 81.88 143 TRP A CA 1
ATOM 1136 C C . TRP A 1 143 ? -3.161 17.093 12.021 1.00 81.88 143 TRP A C 1
ATOM 1138 O O . TRP A 1 143 ? -3.883 16.221 12.494 1.00 81.88 143 TRP A O 1
ATOM 1148 N N . ASP A 1 144 ? -2.869 17.122 10.717 1.00 82.69 144 ASP A N 1
ATOM 1149 C CA . ASP A 1 144 ? -3.441 16.137 9.783 1.00 82.69 144 ASP A CA 1
ATOM 1150 C C . ASP A 1 144 ? -2.915 14.730 10.071 1.00 82.69 144 ASP A C 1
ATOM 1152 O O . ASP A 1 144 ? -3.650 13.755 9.951 1.00 82.69 144 ASP A O 1
ATOM 1156 N N . LYS A 1 145 ? -1.658 14.613 10.524 1.00 83.62 145 LYS A N 1
ATOM 1157 C CA . LYS A 1 145 ? -1.094 13.328 10.959 1.00 83.62 145 LYS A CA 1
ATOM 1158 C C . LYS A 1 145 ? -1.760 12.804 12.226 1.00 83.62 145 LYS A C 1
ATOM 1160 O O . LYS A 1 145 ? -1.961 11.601 12.332 1.00 83.62 145 LYS A O 1
ATOM 1165 N N . VAL A 1 146 ? -2.111 13.685 13.164 1.00 86.56 146 VAL A N 1
ATOM 1166 C CA . VAL A 1 146 ? -2.881 13.306 14.360 1.00 86.56 146 VAL A CA 1
ATOM 1167 C C . VAL A 1 146 ? -4.280 12.836 13.958 1.00 86.56 146 VAL A C 1
ATOM 1169 O O . VAL A 1 146 ? -4.722 11.789 14.418 1.00 86.56 146 VAL A O 1
ATOM 1172 N N . ARG A 1 147 ? -4.947 13.538 13.032 1.00 88.19 147 ARG A N 1
ATOM 1173 C CA . ARG A 1 147 ? -6.247 13.103 12.494 1.00 88.19 147 ARG A CA 1
ATOM 1174 C C . ARG A 1 147 ? -6.152 11.752 11.780 1.00 88.19 147 ARG A C 1
ATOM 1176 O O . ARG A 1 147 ? -6.990 10.895 12.026 1.00 88.19 147 ARG A O 1
ATOM 1183 N N . GLN A 1 148 ? -5.117 11.533 10.965 1.00 89.44 148 GLN A N 1
ATOM 1184 C CA . GLN A 1 148 ? -4.854 10.237 10.325 1.00 89.44 148 GLN A CA 1
ATOM 1185 C C . GLN A 1 148 ? -4.588 9.128 11.348 1.00 89.44 148 GLN A C 1
ATOM 1187 O O . GLN A 1 148 ? -5.064 8.019 11.156 1.00 89.44 148 GLN A O 1
ATOM 1192 N N . ALA A 1 149 ? -3.857 9.410 12.430 1.00 90.69 149 ALA A N 1
ATOM 1193 C CA . ALA A 1 149 ? -3.619 8.447 13.505 1.00 90.69 149 ALA A CA 1
ATOM 1194 C C . ALA A 1 149 ? -4.915 8.080 14.248 1.00 90.69 149 ALA A C 1
ATOM 1196 O O . ALA A 1 149 ? -5.174 6.903 14.479 1.00 90.69 149 ALA A O 1
ATOM 1197 N N . ASN A 1 150 ? -5.755 9.070 14.562 1.00 90.88 150 ASN A N 1
ATOM 1198 C CA . ASN A 1 150 ? -7.053 8.831 15.193 1.00 90.88 150 ASN A CA 1
ATOM 1199 C C . ASN A 1 150 ? -7.979 8.023 14.274 1.00 90.88 150 ASN A C 1
ATOM 1201 O O . ASN A 1 150 ? -8.586 7.055 14.717 1.00 90.88 150 ASN A O 1
ATOM 1205 N N . LEU A 1 151 ? -8.044 8.374 12.985 1.00 91.38 151 LEU A N 1
ATOM 1206 C CA . LEU A 1 151 ? -8.845 7.630 12.014 1.00 91.38 151 LEU A CA 1
ATOM 1207 C C . LEU A 1 151 ? -8.297 6.215 11.787 1.00 91.38 151 LEU A C 1
ATOM 1209 O O . LEU A 1 151 ? -9.075 5.278 11.677 1.00 91.38 151 LEU A O 1
ATOM 1213 N N . ALA A 1 152 ? -6.974 6.034 11.789 1.00 93.56 152 ALA A N 1
ATOM 1214 C CA . ALA A 1 152 ? -6.359 4.711 11.731 1.00 93.56 152 ALA A CA 1
ATOM 1215 C C . ALA A 1 152 ? -6.786 3.832 12.912 1.00 93.56 152 ALA A C 1
ATOM 1217 O O . ALA A 1 152 ? -7.061 2.653 12.720 1.00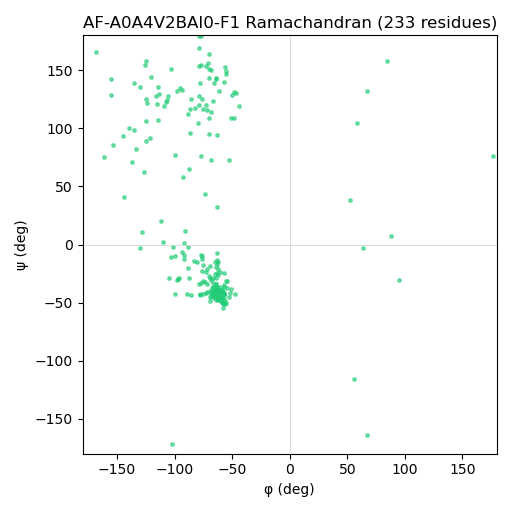 93.56 152 ALA A O 1
ATOM 1218 N N . TRP A 1 153 ? -6.891 4.399 14.114 1.00 93.06 153 TRP A N 1
ATOM 1219 C CA . TRP A 1 153 ? -7.377 3.656 15.272 1.00 93.06 153 TRP A CA 1
ATOM 1220 C C . TRP A 1 153 ? -8.845 3.237 15.126 1.00 93.06 153 TRP A C 1
ATOM 1222 O O . TRP A 1 153 ? -9.185 2.108 15.462 1.00 93.06 153 TRP A O 1
ATOM 1232 N N . GLU A 1 154 ? -9.704 4.103 14.582 1.00 92.38 154 GLU A N 1
ATOM 1233 C CA . GLU A 1 154 ? -11.104 3.748 14.301 1.00 92.38 154 GLU A CA 1
ATOM 1234 C C . GLU A 1 154 ? -11.229 2.670 13.215 1.00 92.38 154 GLU A C 1
ATOM 1236 O O . GLU A 1 154 ? -12.012 1.735 13.373 1.00 92.38 154 GLU A O 1
ATOM 1241 N N . ILE A 1 155 ? -10.411 2.734 12.159 1.00 95.44 155 ILE A N 1
ATOM 1242 C CA . ILE A 1 155 ? -10.336 1.679 11.136 1.00 95.44 155 ILE A CA 1
ATOM 1243 C C . ILE A 1 155 ? -9.970 0.334 11.787 1.00 95.44 155 ILE A C 1
ATOM 1245 O O . ILE A 1 155 ? -10.636 -0.664 11.540 1.00 95.44 155 ILE A O 1
ATOM 1249 N N . GLU A 1 156 ? -8.955 0.305 12.653 1.00 95.94 156 GLU A N 1
ATOM 1250 C CA . GLU A 1 156 ? -8.455 -0.928 13.295 1.00 95.94 156 GLU A CA 1
ATOM 1251 C C . GLU A 1 156 ? -9.424 -1.531 14.316 1.00 95.94 156 GLU A C 1
ATOM 1253 O O . GLU A 1 156 ? -9.299 -2.703 14.662 1.00 95.94 156 GLU A O 1
ATOM 1258 N N . LYS A 1 157 ? -10.398 -0.757 14.807 1.00 94.31 157 LYS A N 1
ATOM 1259 C CA . LYS A 1 157 ? -11.492 -1.292 15.631 1.00 94.31 157 LYS A CA 1
ATOM 1260 C C . LYS A 1 157 ? -12.551 -2.005 14.798 1.00 94.31 157 LYS A C 1
ATOM 1262 O O . LYS A 1 157 ? -13.200 -2.914 15.307 1.00 94.31 157 LYS A O 1
ATOM 1267 N N . GLY A 1 158 ? -12.783 -1.533 13.574 1.00 93.88 158 GLY A N 1
ATOM 1268 C CA . GLY A 1 158 ? -13.880 -1.998 12.731 1.00 93.88 158 GLY A CA 1
ATOM 1269 C C . GLY A 1 158 ? -13.478 -3.046 11.700 1.00 93.88 158 GLY A C 1
ATOM 1270 O O . GLY A 1 158 ? -14.325 -3.845 11.307 1.00 93.88 158 GLY A O 1
ATOM 1271 N N . TRP A 1 159 ? -12.236 -3.008 11.213 1.00 97.25 159 TRP A N 1
ATOM 1272 C CA . TRP A 1 159 ? -11.751 -3.827 10.099 1.00 97.25 159 TRP A CA 1
ATOM 1273 C C . TRP A 1 159 ? -10.576 -4.702 10.549 1.00 97.25 159 TRP A C 1
ATOM 1275 O O . TRP A 1 159 ? -9.730 -4.268 11.333 1.00 97.25 159 TRP A O 1
ATOM 1285 N N . SER A 1 160 ? -10.492 -5.927 10.026 1.00 98.19 160 SER A N 1
ATOM 1286 C CA . SER A 1 160 ? -9.351 -6.816 10.272 1.00 98.19 160 SER A CA 1
ATOM 1287 C C . SER A 1 160 ? -8.083 -6.324 9.563 1.00 98.19 160 SER A C 1
ATOM 1289 O O . SER A 1 160 ? -8.132 -5.522 8.628 1.00 98.19 160 SER A O 1
ATOM 1291 N N . LYS A 1 161 ? -6.913 -6.844 9.956 1.00 98.06 161 LYS A N 1
ATOM 1292 C CA . LYS A 1 161 ? -5.642 -6.515 9.290 1.00 98.06 161 LYS A CA 1
ATOM 1293 C C . LYS A 1 161 ? -5.649 -6.860 7.806 1.00 98.06 161 LYS A C 1
ATOM 1295 O O . LYS A 1 161 ? -5.146 -6.093 6.988 1.00 98.06 161 LYS A O 1
ATOM 1300 N N . GLU A 1 162 ? -6.237 -7.993 7.460 1.00 98.50 162 GLU A N 1
ATOM 1301 C CA . GLU A 1 162 ? -6.405 -8.452 6.088 1.00 98.50 162 GLU A CA 1
ATOM 1302 C C . GLU A 1 162 ? -7.331 -7.516 5.307 1.00 98.50 162 GLU A C 1
ATOM 1304 O O . GLU A 1 162 ? -6.990 -7.119 4.197 1.00 98.50 162 GLU A O 1
ATOM 1309 N N . GLU A 1 163 ? -8.450 -7.095 5.897 1.00 98.56 163 GLU A N 1
ATOM 1310 C CA . GLU A 1 163 ? -9.396 -6.154 5.281 1.00 98.56 163 GLU A CA 1
ATOM 1311 C C . GLU A 1 163 ? -8.763 -4.775 5.044 1.00 98.56 163 GLU A C 1
ATOM 1313 O O . GLU A 1 163 ? -8.888 -4.197 3.961 1.00 98.56 163 GLU A O 1
ATOM 1318 N N . ILE A 1 164 ? -8.014 -4.268 6.027 1.00 98.62 164 ILE A N 1
ATOM 1319 C CA . ILE A 1 164 ? -7.243 -3.022 5.917 1.00 98.62 164 ILE A CA 1
ATOM 1320 C C . ILE A 1 164 ? -6.224 -3.130 4.787 1.00 98.62 164 ILE A C 1
ATOM 1322 O O . ILE A 1 164 ? -6.092 -2.207 3.979 1.00 98.62 164 ILE A O 1
ATOM 1326 N N . PHE A 1 165 ? -5.509 -4.253 4.706 1.00 98.69 165 PHE A N 1
ATOM 1327 C CA . PHE A 1 165 ? -4.499 -4.438 3.676 1.00 98.69 165 PHE A CA 1
ATOM 1328 C C . PHE A 1 165 ? -5.122 -4.588 2.282 1.00 98.69 165 PHE A C 1
ATOM 1330 O O . PHE A 1 165 ? -4.638 -3.982 1.325 1.00 98.69 165 PHE A O 1
ATOM 1337 N N . GLU A 1 166 ? -6.237 -5.313 2.167 1.00 98.75 166 GLU A N 1
ATOM 1338 C CA . GLU A 1 166 ? -7.022 -5.427 0.936 1.00 98.75 166 GLU A CA 1
ATOM 1339 C C . GLU A 1 166 ? -7.498 -4.053 0.457 1.00 98.75 166 GLU A C 1
ATOM 1341 O O . GLU A 1 166 ? -7.286 -3.683 -0.701 1.00 98.75 166 GLU A O 1
ATOM 1346 N N . ALA A 1 167 ? -8.088 -3.259 1.352 1.00 98.31 167 ALA A N 1
ATOM 1347 C CA . ALA A 1 167 ? -8.550 -1.920 1.022 1.00 98.31 167 ALA A CA 1
ATOM 1348 C C . ALA A 1 167 ? -7.399 -0.996 0.623 1.00 98.31 167 ALA A C 1
ATOM 1350 O O . ALA A 1 167 ? -7.495 -0.291 -0.383 1.00 98.31 167 ALA A O 1
ATOM 1351 N N . TYR A 1 168 ? -6.284 -1.032 1.357 1.00 98.00 168 TYR A N 1
ATOM 1352 C CA . TYR A 1 168 ? -5.093 -0.263 1.013 1.00 98.00 168 TYR A CA 1
ATOM 1353 C C . TYR A 1 168 ? -4.628 -0.570 -0.413 1.00 98.00 168 TYR A C 1
ATOM 1355 O O . TYR A 1 168 ? -4.472 0.346 -1.221 1.00 98.00 168 TYR A O 1
ATOM 1363 N N . LEU A 1 169 ? -4.482 -1.853 -0.756 1.00 98.19 169 LEU A N 1
ATOM 1364 C CA . LEU A 1 169 ? -4.023 -2.280 -2.077 1.00 98.19 169 LEU A CA 1
ATOM 1365 C C . LEU A 1 169 ? -4.992 -1.907 -3.204 1.00 98.19 169 LEU A C 1
ATOM 1367 O O . LEU A 1 169 ? -4.542 -1.746 -4.335 1.00 98.19 169 LEU A O 1
ATOM 1371 N N . ASN A 1 170 ? -6.287 -1.743 -2.926 1.00 98.12 170 ASN A N 1
ATOM 1372 C CA . ASN A 1 170 ? -7.292 -1.343 -3.918 1.00 98.12 170 ASN A CA 1
ATOM 1373 C C . ASN A 1 170 ? -7.467 0.177 -4.065 1.00 98.12 170 ASN A C 1
ATOM 1375 O O . ASN A 1 170 ? -7.964 0.634 -5.096 1.00 98.12 170 ASN A O 1
ATOM 1379 N N . LEU A 1 171 ? -7.052 0.968 -3.072 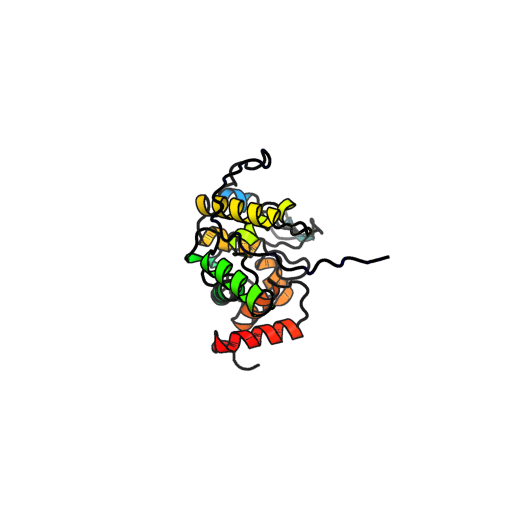1.00 95.38 171 LEU A N 1
ATOM 1380 C CA . LEU A 1 171 ? -7.233 2.425 -3.072 1.00 95.38 171 LEU A CA 1
ATOM 1381 C C . LEU A 1 171 ? -5.947 3.195 -3.365 1.00 95.38 171 LEU A C 1
ATOM 1383 O O . LEU A 1 171 ? -5.993 4.302 -3.907 1.00 95.38 171 LEU A O 1
ATOM 1387 N N . VAL A 1 172 ? -4.793 2.633 -3.006 1.00 94.25 172 VAL A N 1
ATOM 1388 C CA . VAL A 1 172 ? -3.526 3.345 -3.109 1.00 94.25 172 VAL A CA 1
ATOM 1389 C C . VAL A 1 172 ? -3.156 3.636 -4.564 1.00 94.25 172 VAL A C 1
ATOM 1391 O O . VAL A 1 172 ? -3.331 2.804 -5.455 1.00 94.25 172 VAL A O 1
ATOM 1394 N N . SER A 1 173 ? -2.635 4.836 -4.828 1.00 91.81 173 SER A N 1
ATOM 1395 C CA . SER A 1 173 ? -2.102 5.165 -6.149 1.00 91.81 173 SER A CA 1
ATOM 1396 C C . SER A 1 173 ? -0.634 4.774 -6.236 1.00 91.81 173 SER A C 1
ATOM 1398 O O . SER A 1 173 ? 0.214 5.391 -5.589 1.00 91.81 173 SER A O 1
ATOM 1400 N N . PHE A 1 174 ? -0.337 3.768 -7.057 1.00 90.19 174 PHE A N 1
ATOM 1401 C CA . PHE A 1 174 ? 1.035 3.325 -7.288 1.00 90.19 174 PHE A CA 1
ATOM 1402 C C . PHE A 1 174 ? 1.767 4.264 -8.248 1.00 90.19 174 PHE A C 1
ATOM 1404 O O . PHE A 1 174 ? 2.919 4.613 -8.012 1.00 90.19 174 PHE A O 1
ATOM 1411 N N . ARG A 1 175 ? 1.116 4.714 -9.330 1.00 88.81 175 ARG A N 1
ATOM 1412 C CA . ARG A 1 175 ? 1.742 5.597 -10.325 1.00 88.81 175 ARG A CA 1
ATOM 1413 C C . ARG A 1 175 ? 0.721 6.436 -11.076 1.00 88.81 175 ARG A C 1
ATOM 1415 O O . ARG A 1 175 ? -0.188 5.899 -11.699 1.00 88.81 175 ARG A O 1
ATOM 1422 N N . GLY A 1 176 ? 0.951 7.749 -11.112 1.00 87.00 176 GLY A N 1
ATOM 1423 C CA . GLY A 1 176 ? 0.144 8.677 -11.904 1.00 87.00 176 GLY A CA 1
ATOM 1424 C C . GLY A 1 176 ? -1.339 8.584 -11.548 1.00 87.00 176 GLY A C 1
ATOM 1425 O O . GLY A 1 176 ? -1.729 8.898 -10.429 1.00 87.00 176 GLY A O 1
ATOM 1426 N N . GLU A 1 177 ? -2.151 8.163 -12.512 1.00 88.31 177 GLU A N 1
ATOM 1427 C CA . GLU A 1 177 ? -3.595 8.006 -12.344 1.00 88.31 177 GLU A CA 1
ATOM 1428 C C . GLU A 1 177 ? -4.031 6.605 -11.902 1.00 88.31 177 GLU A C 1
ATOM 1430 O O . GLU A 1 177 ? -5.182 6.446 -11.501 1.00 88.31 177 GLU A O 1
ATOM 1435 N N . TYR A 1 178 ? -3.149 5.602 -11.954 1.00 92.69 178 TYR A N 1
ATOM 1436 C CA . TYR A 1 178 ? -3.491 4.220 -11.619 1.00 92.69 178 TYR A CA 1
ATOM 1437 C C . TYR A 1 178 ? -3.684 4.080 -10.109 1.00 92.69 178 TYR A C 1
ATOM 1439 O O . TYR A 1 178 ? -2.761 4.311 -9.317 1.00 92.69 178 TYR A O 1
ATOM 1447 N N . GLN A 1 179 ? -4.914 3.752 -9.725 1.00 93.50 179 GLN A N 1
ATOM 1448 C CA . GLN A 1 179 ? -5.356 3.563 -8.350 1.00 93.50 179 GLN A CA 1
ATOM 1449 C C . GLN A 1 179 ? -5.771 2.108 -8.163 1.00 93.50 179 GLN A C 1
ATOM 1451 O O . GLN A 1 179 ? -6.567 1.566 -8.932 1.00 93.50 179 GLN A O 1
ATOM 1456 N N . GLY A 1 180 ? -5.202 1.488 -7.139 1.00 96.25 180 GLY A N 1
ATOM 1457 C CA . GLY A 1 180 ? -5.369 0.080 -6.854 1.00 96.25 180 GLY A CA 1
ATOM 1458 C C . GLY A 1 180 ? -4.412 -0.826 -7.627 1.00 96.25 180 GLY A C 1
ATOM 1459 O O . GLY A 1 180 ? -3.866 -0.487 -8.687 1.00 96.25 180 GLY A O 1
ATOM 1460 N N . VAL A 1 181 ? -4.213 -2.016 -7.070 1.00 97.62 181 VAL A N 1
ATOM 1461 C CA . VAL A 1 181 ? -3.309 -3.037 -7.595 1.00 97.62 181 VAL A CA 1
ATOM 1462 C C . VAL A 1 181 ? -3.758 -3.547 -8.961 1.00 97.62 181 VAL A C 1
ATOM 1464 O O . VAL A 1 181 ? -2.915 -3.710 -9.834 1.00 97.62 181 VAL A O 1
ATOM 1467 N N . GLY A 1 182 ? -5.065 -3.713 -9.190 1.00 96.94 182 GLY A N 1
ATOM 1468 C CA . GLY A 1 182 ? -5.602 -4.162 -10.478 1.00 96.94 182 GLY A CA 1
ATOM 1469 C C . GLY A 1 182 ? -5.204 -3.236 -11.626 1.00 96.94 182 GLY A C 1
ATOM 1470 O O . GLY A 1 182 ? -4.584 -3.669 -12.596 1.00 96.94 182 GLY A O 1
ATOM 1471 N N . ALA A 1 183 ? -5.497 -1.939 -11.483 1.00 95.56 183 ALA A N 1
ATOM 1472 C CA . ALA A 1 183 ? -5.152 -0.941 -12.494 1.00 95.56 183 ALA A CA 1
ATOM 1473 C C . ALA A 1 183 ? -3.639 -0.859 -12.725 1.00 95.56 183 ALA A C 1
ATOM 1475 O O . ALA A 1 183 ? -3.189 -0.723 -13.861 1.00 95.56 183 ALA A O 1
ATOM 1476 N N . SER A 1 184 ? -2.856 -0.961 -11.651 1.00 95.88 184 SER A N 1
ATOM 1477 C CA . SER A 1 184 ? -1.404 -0.804 -11.713 1.00 95.88 184 SER A CA 1
ATOM 1478 C C . SER A 1 184 ? -0.706 -2.024 -12.317 1.00 95.88 184 SER A C 1
ATOM 1480 O O . SER A 1 184 ? 0.169 -1.854 -13.160 1.00 95.88 184 SER A O 1
ATOM 1482 N N . ALA A 1 185 ? -1.118 -3.240 -11.949 1.00 97.44 185 ALA A N 1
ATOM 1483 C CA . ALA A 1 185 ? -0.595 -4.483 -12.515 1.00 97.44 185 ALA A CA 1
ATOM 1484 C C . ALA A 1 185 ? -0.829 -4.538 -14.030 1.00 97.44 185 ALA A C 1
ATOM 1486 O O . ALA A 1 185 ? 0.106 -4.774 -14.798 1.00 97.44 185 ALA A O 1
ATOM 1487 N N . ARG A 1 186 ? -2.052 -4.202 -14.464 1.00 95.56 186 ARG A N 1
ATOM 1488 C CA . ARG A 1 186 ? -2.392 -4.166 -15.886 1.00 95.56 186 ARG A CA 1
ATOM 1489 C C . ARG A 1 186 ? -1.614 -3.089 -16.632 1.00 95.56 186 ARG A C 1
ATOM 1491 O O . ARG A 1 186 ? -1.068 -3.352 -17.694 1.00 95.56 186 ARG A O 1
ATOM 1498 N N . ALA A 1 187 ? -1.549 -1.876 -16.089 1.00 94.06 187 ALA A N 1
ATOM 1499 C CA . ALA A 1 187 ? -0.943 -0.756 -16.798 1.00 94.06 187 ALA A CA 1
ATOM 1500 C C . ALA A 1 187 ? 0.590 -0.814 -16.874 1.00 94.06 187 ALA A C 1
ATOM 1502 O O . ALA A 1 187 ? 1.160 -0.288 -17.828 1.00 94.06 187 ALA A O 1
ATOM 1503 N N . LEU A 1 188 ? 1.262 -1.380 -15.865 1.00 93.38 188 LEU A N 1
ATOM 1504 C CA . LEU A 1 188 ? 2.727 -1.404 -15.807 1.00 93.38 188 LEU A CA 1
ATOM 1505 C C . LEU A 1 188 ? 3.327 -2.712 -16.331 1.00 93.38 188 LEU A C 1
ATOM 1507 O O . LEU A 1 188 ? 4.451 -2.678 -16.827 1.00 93.38 188 LEU A O 1
ATOM 1511 N N . PHE A 1 189 ? 2.610 -3.833 -16.219 1.00 95.88 189 PHE A N 1
ATOM 1512 C CA . PHE A 1 189 ? 3.160 -5.164 -16.500 1.00 95.88 189 PHE A CA 1
ATOM 1513 C C . PHE A 1 189 ? 2.291 -6.013 -17.433 1.00 95.88 189 PHE A C 1
ATOM 1515 O O . PHE A 1 189 ? 2.693 -7.121 -17.765 1.00 95.88 189 PHE A O 1
ATOM 1522 N N . ASP A 1 190 ? 1.117 -5.520 -17.842 1.00 96.88 190 ASP A N 1
ATOM 1523 C CA . ASP A 1 190 ? 0.117 -6.282 -18.605 1.00 96.88 190 ASP A CA 1
ATOM 1524 C C . ASP A 1 190 ? -0.255 -7.625 -17.946 1.00 96.88 190 ASP A C 1
ATOM 1526 O O . ASP A 1 190 ? -0.444 -8.652 -18.593 1.00 96.88 190 ASP A O 1
ATOM 1530 N N . LYS A 1 191 ? -0.341 -7.616 -16.610 1.00 97.75 191 LYS A N 1
ATOM 1531 C CA . LYS A 1 191 ? -0.633 -8.793 -15.784 1.00 97.75 191 LYS A CA 1
ATOM 1532 C C . LYS A 1 191 ? -1.828 -8.561 -14.879 1.00 97.75 191 LYS A C 1
ATOM 1534 O O . LYS A 1 191 ? -2.158 -7.428 -14.519 1.00 97.75 191 LYS A O 1
ATOM 1539 N N . ASP A 1 192 ? -2.436 -9.661 -14.458 1.00 97.50 192 ASP A N 1
ATOM 1540 C CA . ASP A 1 192 ? -3.355 -9.648 -13.329 1.00 97.50 192 ASP A CA 1
ATOM 1541 C C . ASP A 1 192 ? -2.575 -9.635 -11.999 1.00 97.50 192 ASP A C 1
ATOM 1543 O O . ASP A 1 192 ? -1.445 -10.130 -11.940 1.00 97.50 192 ASP A O 1
ATOM 1547 N N . PRO A 1 193 ? -3.152 -9.098 -10.906 1.00 97.75 193 PRO A N 1
ATOM 1548 C CA . PRO A 1 193 ? -2.462 -8.942 -9.619 1.00 97.75 193 PRO A CA 1
ATOM 1549 C C . PRO A 1 193 ? -1.832 -10.212 -9.036 1.00 97.75 193 PRO A C 1
ATOM 1551 O O . PRO A 1 193 ? -0.807 -10.124 -8.357 1.00 97.75 193 PRO A O 1
ATOM 1554 N N . HIS A 1 194 ? -2.419 -11.385 -9.287 1.00 97.69 194 HIS A N 1
ATOM 1555 C CA . HIS A 1 194 ? -1.886 -12.669 -8.825 1.00 97.69 194 HIS A CA 1
ATOM 1556 C C . HIS A 1 194 ? -0.637 -13.107 -9.605 1.00 97.69 194 HIS A C 1
ATOM 1558 O O . HIS A 1 194 ? 0.157 -13.885 -9.086 1.00 97.69 194 HIS A O 1
ATOM 1564 N N . GLY A 1 195 ? -0.461 -12.613 -10.835 1.00 97.44 195 GLY A N 1
ATOM 1565 C CA . GLY A 1 195 ? 0.630 -12.988 -11.736 1.00 97.44 195 GLY A CA 1
ATOM 1566 C C . GLY A 1 195 ? 1.902 -12.154 -11.577 1.00 97.44 195 GLY A C 1
ATOM 1567 O O . GLY A 1 195 ? 2.878 -12.411 -12.283 1.00 97.44 195 GLY A O 1
ATOM 1568 N N . LEU A 1 196 ? 1.901 -11.154 -10.688 1.00 98.06 196 LEU A N 1
ATOM 1569 C CA . LEU A 1 196 ? 3.077 -10.325 -10.427 1.00 98.06 196 LEU A CA 1
ATOM 1570 C C . LEU A 1 196 ? 4.182 -11.150 -9.772 1.00 98.06 196 LEU A C 1
ATOM 1572 O O . LEU A 1 196 ? 3.984 -11.730 -8.698 1.00 98.06 196 LEU A O 1
ATOM 1576 N N . ASP A 1 197 ? 5.355 -11.155 -10.397 1.00 96.62 197 ASP A N 1
ATOM 1577 C CA . ASP A 1 197 ? 6.534 -11.809 -9.844 1.00 96.62 197 ASP A CA 1
ATOM 1578 C C . ASP A 1 197 ? 7.201 -10.959 -8.752 1.00 96.62 197 ASP A C 1
ATOM 1580 O O . ASP A 1 197 ? 6.756 -9.859 -8.409 1.00 96.62 197 ASP A O 1
ATOM 1584 N N . LEU A 1 198 ? 8.280 -11.481 -8.169 1.00 94.62 198 LEU A N 1
ATOM 1585 C CA . LEU A 1 198 ? 9.007 -10.817 -7.093 1.00 94.62 198 LEU A CA 1
ATOM 1586 C C . LEU A 1 198 ? 9.586 -9.454 -7.501 1.00 94.62 198 LEU A C 1
ATOM 1588 O O . LEU A 1 198 ? 9.454 -8.485 -6.753 1.00 94.62 198 LEU A O 1
ATOM 1592 N N . ARG A 1 199 ? 10.211 -9.346 -8.677 1.00 93.00 199 ARG A N 1
ATOM 1593 C CA . ARG A 1 199 ? 10.849 -8.096 -9.114 1.00 93.00 199 ARG A CA 1
ATOM 1594 C C . ARG A 1 199 ? 9.793 -7.043 -9.423 1.00 93.00 199 ARG A C 1
ATOM 1596 O O . ARG A 1 199 ? 9.915 -5.905 -8.972 1.00 93.00 199 ARG A O 1
ATOM 1603 N N . GLU A 1 200 ? 8.739 -7.427 -10.134 1.00 94.56 200 GLU A N 1
ATOM 1604 C CA . GLU A 1 200 ? 7.599 -6.562 -10.448 1.00 94.56 200 GLU A CA 1
ATOM 1605 C C . GLU A 1 200 ? 6.908 -6.069 -9.177 1.00 94.56 200 GLU A C 1
ATOM 1607 O O . GLU A 1 200 ? 6.598 -4.885 -9.051 1.00 94.56 200 GLU A O 1
ATOM 1612 N N . SER A 1 201 ? 6.750 -6.958 -8.195 1.00 95.88 201 SER A N 1
ATOM 1613 C CA . SER A 1 201 ? 6.172 -6.656 -6.887 1.00 95.88 201 SER A CA 1
ATOM 1614 C C . SER A 1 201 ? 6.957 -5.589 -6.126 1.00 95.88 201 SER A C 1
ATOM 1616 O O . SER A 1 201 ? 6.378 -4.618 -5.637 1.00 95.88 201 SER A O 1
ATOM 1618 N N . PHE A 1 202 ? 8.282 -5.720 -6.051 1.00 93.38 202 PHE A N 1
ATOM 1619 C CA . PHE A 1 202 ? 9.129 -4.732 -5.380 1.00 93.38 202 PHE A CA 1
ATOM 1620 C C . PHE A 1 202 ? 9.262 -3.420 -6.157 1.00 93.38 202 PHE A C 1
ATOM 1622 O O . PHE A 1 202 ? 9.342 -2.349 -5.543 1.00 93.38 202 PHE A O 1
ATOM 1629 N N . LEU A 1 203 ? 9.267 -3.475 -7.492 1.00 91.81 203 LEU A N 1
ATOM 1630 C CA . LEU A 1 203 ? 9.193 -2.277 -8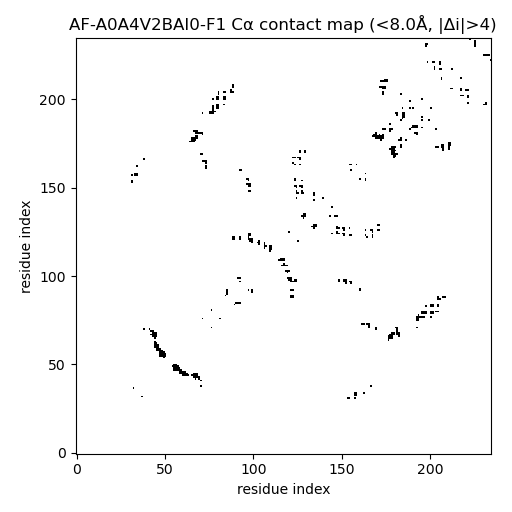.324 1.00 91.81 203 LEU A CA 1
ATOM 1631 C C . LEU A 1 203 ? 7.896 -1.523 -8.043 1.00 91.81 203 LEU A C 1
ATOM 1633 O O . LEU A 1 203 ? 7.934 -0.322 -7.779 1.00 91.81 203 LEU A O 1
ATOM 1637 N N . LEU A 1 204 ? 6.766 -2.230 -8.027 1.00 93.12 204 LEU A N 1
ATOM 1638 C CA . LEU A 1 204 ? 5.458 -1.652 -7.767 1.00 93.12 204 LEU A CA 1
ATOM 1639 C C . LEU A 1 204 ? 5.374 -1.067 -6.346 1.00 93.12 204 LEU A C 1
ATOM 1641 O O . LEU A 1 204 ? 5.016 0.100 -6.191 1.00 93.12 204 LEU A O 1
ATOM 1645 N N . ALA A 1 205 ? 5.801 -1.815 -5.324 1.00 93.19 205 ALA A N 1
ATOM 1646 C CA . ALA A 1 205 ? 5.856 -1.340 -3.939 1.00 93.19 205 ALA A CA 1
ATOM 1647 C C . ALA A 1 205 ? 6.753 -0.097 -3.778 1.00 93.19 205 ALA A C 1
ATOM 1649 O O . ALA A 1 205 ? 6.396 0.850 -3.081 1.00 93.19 205 ALA A O 1
ATOM 1650 N N . SER A 1 206 ? 7.889 -0.034 -4.482 1.00 90.00 206 SER A N 1
ATOM 1651 C CA . SER A 1 206 ? 8.804 1.117 -4.430 1.00 90.00 206 SER A CA 1
ATOM 1652 C C . SER A 1 206 ? 8.184 2.423 -4.937 1.00 90.00 206 SER A C 1
ATOM 1654 O O . SER A 1 206 ? 8.633 3.507 -4.542 1.00 90.00 206 SER A O 1
ATOM 1656 N N . LEU A 1 207 ? 7.162 2.338 -5.794 1.00 90.56 207 LEU A N 1
ATOM 1657 C CA . LEU A 1 207 ? 6.458 3.502 -6.325 1.00 90.56 207 LEU A CA 1
ATOM 1658 C C . LEU A 1 207 ? 5.492 4.130 -5.307 1.00 90.56 207 LEU A C 1
ATOM 1660 O O . LEU A 1 207 ? 5.248 5.330 -5.396 1.00 90.56 207 LEU A O 1
ATOM 1664 N N . LEU A 1 208 ? 5.027 3.393 -4.291 1.00 89.19 208 LEU A N 1
ATOM 1665 C CA . LEU A 1 208 ? 4.097 3.900 -3.266 1.00 89.19 208 LEU A CA 1
ATOM 1666 C C . LEU A 1 208 ? 4.643 5.133 -2.537 1.00 89.19 208 LEU A C 1
ATOM 1668 O O . LEU A 1 208 ? 3.978 6.166 -2.426 1.00 89.19 208 LEU A O 1
ATOM 1672 N N . LYS A 1 209 ? 5.917 5.079 -2.142 1.00 81.56 209 LYS A N 1
ATOM 1673 C CA . LYS A 1 209 ? 6.605 6.200 -1.494 1.00 81.56 209 LYS A CA 1
ATOM 1674 C C . LYS A 1 209 ? 6.740 7.435 -2.389 1.00 81.56 209 LYS A C 1
ATOM 1676 O O . LYS A 1 209 ? 6.866 8.560 -1.895 1.00 81.56 209 LYS A O 1
ATOM 1681 N N . SER A 1 210 ? 6.808 7.247 -3.706 1.00 83.44 210 SER A N 1
ATOM 1682 C CA . SER A 1 210 ? 6.996 8.333 -4.667 1.00 83.44 210 SER A CA 1
ATOM 1683 C C . SER A 1 210 ? 6.406 7.962 -6.035 1.00 83.44 210 SER A C 1
ATOM 1685 O O . SER A 1 210 ? 7.143 7.542 -6.928 1.00 83.44 210 SER A O 1
ATOM 1687 N N . PRO A 1 211 ? 5.094 8.186 -6.247 1.00 79.38 211 PRO A N 1
ATOM 1688 C CA . PRO A 1 211 ? 4.411 7.735 -7.467 1.00 79.38 211 PRO A CA 1
ATOM 1689 C C . PRO A 1 211 ? 4.947 8.360 -8.766 1.00 79.38 211 PRO A C 1
ATOM 1691 O O . PRO A 1 211 ? 4.769 7.813 -9.850 1.00 79.38 211 PRO A O 1
ATOM 1694 N N . GLY A 1 212 ? 5.620 9.513 -8.670 1.00 80.38 212 GLY A N 1
ATOM 1695 C CA . GLY A 1 212 ? 6.272 10.206 -9.789 1.00 80.38 212 GLY A CA 1
ATOM 1696 C C . GLY A 1 212 ? 7.740 9.823 -10.016 1.00 80.38 212 GLY A C 1
ATOM 1697 O O . GLY A 1 212 ? 8.444 10.527 -10.735 1.00 80.38 212 GLY A O 1
ATOM 1698 N N . MET A 1 213 ? 8.238 8.764 -9.372 1.00 86.38 213 MET A N 1
ATOM 1699 C CA . MET A 1 213 ? 9.629 8.322 -9.491 1.00 86.38 213 MET A CA 1
ATOM 1700 C C . MET A 1 213 ? 9.970 7.862 -10.919 1.00 86.38 213 MET A C 1
ATOM 1702 O O . MET A 1 213 ? 9.145 7.250 -11.603 1.00 86.38 213 MET A O 1
ATOM 1706 N N . SER A 1 214 ? 11.192 8.147 -11.380 1.00 85.25 214 SER A N 1
ATOM 1707 C CA . SER A 1 214 ? 11.705 7.617 -12.650 1.00 85.25 214 SER A CA 1
ATOM 1708 C C . SER A 1 214 ? 11.990 6.116 -12.549 1.00 85.25 214 SER A C 1
ATOM 1710 O O . SER A 1 214 ? 12.260 5.606 -11.463 1.00 85.25 214 SER A O 1
ATOM 1712 N N . ALA A 1 215 ? 11.981 5.413 -13.684 1.00 81.94 215 ALA A N 1
ATOM 1713 C CA . ALA A 1 215 ? 12.298 3.984 -13.724 1.00 81.94 215 ALA A CA 1
ATOM 1714 C C . ALA A 1 215 ? 13.696 3.683 -13.153 1.00 81.94 215 ALA A C 1
ATOM 1716 O O . ALA A 1 215 ? 13.833 2.786 -12.330 1.00 81.94 215 ALA A O 1
ATOM 1717 N N . ALA A 1 216 ? 14.703 4.497 -13.498 1.00 84.88 216 ALA A N 1
ATOM 1718 C CA . ALA A 1 216 ? 16.062 4.359 -12.966 1.00 84.88 216 ALA A CA 1
ATOM 1719 C C . ALA A 1 216 ? 16.089 4.410 -11.430 1.00 84.88 216 ALA A C 1
ATOM 1721 O O . ALA A 1 216 ? 16.609 3.511 -10.781 1.00 84.88 216 ALA A O 1
ATOM 1722 N N . LYS A 1 217 ? 15.420 5.405 -10.834 1.00 87.81 217 LYS A N 1
ATOM 1723 C CA . LYS A 1 217 ? 15.374 5.553 -9.375 1.00 87.81 217 LYS A CA 1
ATOM 1724 C C . LYS A 1 217 ? 14.559 4.446 -8.696 1.00 87.81 217 LYS A C 1
ATOM 1726 O O . LYS A 1 217 ? 14.838 4.115 -7.547 1.00 87.81 217 LYS A O 1
ATOM 1731 N N . ALA A 1 218 ? 13.556 3.881 -9.373 1.00 84.81 218 ALA A N 1
ATOM 1732 C CA . ALA A 1 218 ? 12.853 2.695 -8.885 1.00 84.81 218 ALA A CA 1
ATOM 1733 C C . ALA A 1 218 ? 13.779 1.464 -8.886 1.00 84.81 218 ALA A C 1
ATOM 1735 O O . ALA A 1 218 ? 13.788 0.725 -7.904 1.00 84.81 218 ALA A O 1
ATOM 1736 N N . GLY A 1 219 ? 14.614 1.310 -9.920 1.00 85.38 219 GLY A N 1
ATOM 1737 C CA . GLY A 1 219 ? 15.680 0.304 -9.981 1.00 85.38 219 GLY A CA 1
ATOM 1738 C C . GLY A 1 219 ? 16.694 0.446 -8.843 1.00 85.38 219 GLY A C 1
ATOM 1739 O O . GLY A 1 219 ? 16.911 -0.507 -8.104 1.00 85.38 219 GLY A O 1
ATOM 1740 N N . ASP A 1 220 ? 17.217 1.650 -8.596 1.00 87.19 220 ASP A N 1
ATOM 1741 C CA . ASP A 1 220 ? 18.149 1.893 -7.480 1.00 87.19 220 ASP A CA 1
ATOM 1742 C C . ASP A 1 220 ? 17.547 1.489 -6.122 1.00 87.19 220 ASP A C 1
ATOM 1744 O O . ASP A 1 220 ? 18.233 0.983 -5.232 1.00 87.19 220 ASP A O 1
ATOM 1748 N N . ARG A 1 221 ? 16.238 1.713 -5.941 1.00 84.81 221 ARG A N 1
ATOM 1749 C CA . ARG A 1 221 ? 15.529 1.316 -4.716 1.00 84.81 221 ARG A CA 1
ATOM 1750 C C . ARG A 1 221 ? 15.344 -0.185 -4.621 1.00 84.81 221 ARG A C 1
ATOM 1752 O O . ARG A 1 221 ? 15.521 -0.709 -3.528 1.00 84.81 221 ARG A O 1
ATOM 1759 N N . LEU A 1 222 ? 15.016 -0.851 -5.726 1.00 85.06 222 LEU A N 1
ATOM 1760 C CA . LEU A 1 222 ? 14.951 -2.310 -5.793 1.00 85.06 222 LEU A CA 1
ATOM 1761 C C . LEU A 1 222 ? 16.263 -2.921 -5.283 1.00 85.06 222 LEU A C 1
ATOM 1763 O O . LEU A 1 222 ? 16.249 -3.799 -4.425 1.00 85.06 222 LEU A O 1
ATOM 1767 N N . CYS A 1 223 ? 17.392 -2.366 -5.722 1.00 86.19 223 CYS A N 1
ATOM 1768 C CA . CYS A 1 223 ? 18.725 -2.804 -5.316 1.00 86.19 223 CYS A CA 1
ATOM 1769 C C . CYS A 1 223 ? 19.012 -2.612 -3.832 1.00 86.19 223 CYS A C 1
ATOM 1771 O O . CYS A 1 223 ? 19.662 -3.449 -3.211 1.00 86.19 223 CYS A O 1
ATOM 1773 N N . ALA A 1 224 ? 18.468 -1.558 -3.222 1.00 86.19 224 ALA A N 1
ATOM 1774 C CA . ALA A 1 224 ? 18.589 -1.355 -1.783 1.00 86.19 224 ALA A CA 1
ATOM 1775 C C . ALA A 1 224 ? 17.901 -2.460 -0.956 1.00 86.19 224 ALA A C 1
ATOM 1777 O O . ALA A 1 224 ? 18.236 -2.626 0.216 1.00 86.19 224 ALA A O 1
ATOM 1778 N N . PHE A 1 225 ? 16.968 -3.218 -1.545 1.00 86.38 225 PHE A N 1
ATOM 1779 C CA . PHE A 1 225 ? 16.297 -4.343 -0.890 1.00 86.38 225 PHE A CA 1
ATOM 1780 C C . PHE A 1 225 ? 16.964 -5.697 -1.142 1.00 86.38 225 PHE A C 1
ATOM 1782 O O . PHE A 1 225 ? 16.597 -6.660 -0.480 1.00 86.38 225 PHE A O 1
ATOM 1789 N N . GLN A 1 226 ? 17.977 -5.787 -2.008 1.00 86.12 226 GLN A N 1
ATOM 1790 C CA . GLN A 1 226 ? 18.647 -7.052 -2.338 1.00 86.12 226 GLN A CA 1
ATOM 1791 C C . GLN A 1 226 ? 19.236 -7.759 -1.104 1.00 86.12 226 GLN A C 1
ATOM 1793 O O . GLN A 1 226 ? 19.207 -8.982 -1.012 1.00 86.12 226 GLN A O 1
ATOM 1798 N N . ALA A 1 227 ? 19.734 -6.995 -0.124 1.00 83.12 227 ALA A N 1
ATOM 1799 C CA . ALA A 1 227 ? 20.250 -7.551 1.128 1.00 83.12 227 ALA A CA 1
ATOM 1800 C C . ALA A 1 227 ? 19.150 -8.170 2.012 1.00 83.12 227 ALA A C 1
ATOM 1802 O O . ALA A 1 227 ? 19.424 -9.105 2.758 1.00 83.12 227 ALA A O 1
ATOM 1803 N N . ALA A 1 228 ? 17.925 -7.639 1.943 1.00 83.44 228 ALA A N 1
ATOM 1804 C CA . ALA A 1 228 ? 16.772 -8.154 2.679 1.00 83.44 228 ALA A CA 1
ATOM 1805 C C . ALA A 1 228 ? 16.043 -9.267 1.908 1.00 83.44 228 ALA A C 1
ATOM 1807 O O . ALA A 1 228 ? 15.477 -10.154 2.534 1.00 83.44 228 ALA A O 1
ATOM 1808 N N . GLU A 1 229 ? 16.094 -9.237 0.573 1.00 87.38 229 GLU A N 1
ATOM 1809 C CA . GLU A 1 229 ? 15.450 -10.205 -0.314 1.00 87.38 229 GLU A CA 1
ATOM 1810 C C . GLU A 1 229 ? 16.424 -10.682 -1.414 1.00 87.38 229 GLU A C 1
ATOM 1812 O O . GLU A 1 229 ? 16.400 -10.181 -2.545 1.00 87.38 229 GLU A O 1
ATOM 1817 N N . PRO A 1 230 ? 17.296 -11.666 -1.118 1.00 84.50 230 PRO A N 1
ATOM 1818 C CA . PRO A 1 230 ? 18.323 -12.138 -2.054 1.00 84.50 230 PRO A CA 1
ATOM 1819 C C . PRO A 1 230 ? 17.766 -12.715 -3.363 1.00 84.50 230 PRO A C 1
ATOM 1821 O O . PRO A 1 230 ? 18.447 -12.720 -4.390 1.00 84.50 230 PRO A O 1
ATOM 1824 N N . GLN A 1 231 ? 16.511 -13.176 -3.349 1.00 85.62 231 GLN A N 1
ATOM 1825 C CA . GLN A 1 231 ? 15.812 -13.718 -4.518 1.00 85.62 231 GLN A CA 1
ATOM 1826 C C . GLN A 1 231 ? 15.577 -12.670 -5.618 1.00 85.62 231 GLN A C 1
ATOM 1828 O O . GLN A 1 231 ? 15.313 -13.031 -6.765 1.00 85.62 231 GLN A O 1
ATOM 1833 N N . LEU A 1 232 ? 15.732 -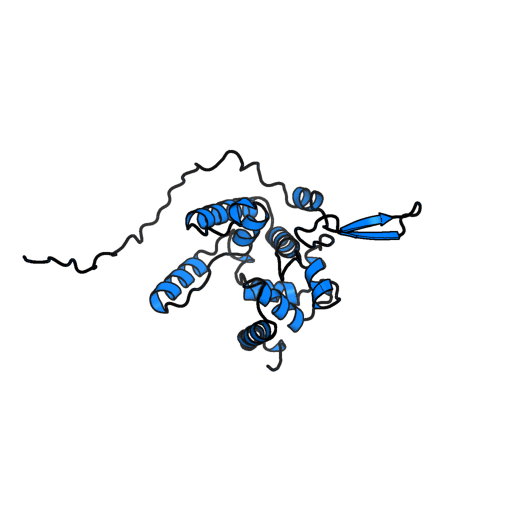11.376 -5.309 1.00 84.06 232 LEU A N 1
ATOM 1834 C CA . LEU A 1 232 ? 15.712 -10.303 -6.304 1.00 84.06 232 LEU A CA 1
ATOM 1835 C C . LEU A 1 232 ? 16.838 -10.423 -7.341 1.00 84.06 232 LEU A C 1
ATOM 1837 O O . LEU A 1 232 ? 16.735 -9.805 -8.397 1.00 84.06 232 LEU A O 1
ATOM 1841 N N . GLY A 1 233 ? 17.869 -11.238 -7.096 1.00 81.12 233 GLY A N 1
ATOM 1842 C CA . GLY A 1 233 ? 18.981 -11.450 -8.023 1.00 81.12 233 GLY A CA 1
ATOM 1843 C C . GLY A 1 233 ? 19.839 -10.197 -8.200 1.00 81.12 233 GLY A C 1
ATOM 1844 O O . GLY A 1 233 ? 19.783 -9.287 -7.378 1.00 81.12 233 GLY A O 1
ATOM 1845 N N . SER A 1 234 ? 20.673 -10.155 -9.242 1.00 77.88 234 SER A N 1
ATOM 1846 C CA . SER A 1 234 ? 21.597 -9.036 -9.455 1.00 77.88 234 SER A CA 1
ATOM 1847 C C . SER A 1 234 ? 20.890 -7.740 -9.850 1.00 77.88 234 SER A C 1
ATOM 1849 O O . SER A 1 234 ? 19.926 -7.741 -10.629 1.00 77.88 234 SER A O 1
ATOM 1851 N N . CYS A 1 235 ? 21.459 -6.663 -9.322 1.00 73.69 235 CYS A N 1
ATOM 1852 C CA . CYS A 1 235 ? 21.458 -5.328 -9.888 1.00 73.69 235 CYS A CA 1
ATOM 1853 C C . CYS A 1 235 ? 22.710 -5.153 -10.757 1.00 73.69 235 CYS A C 1
ATOM 1855 O O . CYS A 1 235 ? 22.606 -4.424 -11.756 1.00 73.69 235 CYS A O 1
#

Mean predicted aligned error: 9.62 Å

Nearest PDB structures (foldseek):
  3nb6-assembly1_A-2  TM=9.255E-01  e=2.356E-10  Aquifex aeolicus
  2oqo-assembly1_A-2  TM=8.928E-01  e=8.145E-10  Aquifex aeolicus VF5
  3d3h-assembly1_A-2  TM=9.248E-01  e=6.673E-09  Aquifex aeolicus
  3nb7-assembly1_A-2  TM=8.869E-01  e=1.084E-08  Aquifex aeolicus
  3dwk-assembly1_A  TM=7.117E-01  e=4.107E-09  Staphylococcus aureus subsp. aureus COL

Sequence (235 aa):
MLRWTWPSRYKLLSAGALFLSLAEGSAAWAALPGFQEFRASYRTSEGRLLDRRGELLQERRLNLAGRTLNWVALNEVSPSLKSAVLLVEDHRFFEHGGVDYIASLGAAWSNLVSGKHRGASTLTMQLAGYLEPELRRKRRGWWDKVRQANLAWEIEKGWSKEEIFEAYLNLVSFRGEYQGVGASARALFDKDPHGLDLRESFLLASLLKSPGMSAAKAGDRLCAFQAAEPQLGSC

Foldseek 3Di:
DDDDDDDPPDPDDDPDDPPDDDPDDDPPPPQQDFLVVVLVPDDFQWDFDADPVRHTPDIDGNDPQFGADHQDALVQAAPLLVCLLCVLANVCLVVDQQFDPVLVVVQVVCCVPVVDHDDRGHLLLVLLCQSPVVLVDPPDDVVSSVVSSVNSNSCSVRYPSSSSSSSSQRAQQQADRYGHQQSCCCVPPVDGRRPQDNLSSNLSSLSRVPRHDDPVVSVVSSVVCCVVPVVNDDD

Radius of gyration: 21.2 Å; Cα contacts (8 Å, |Δi|>4): 290; chains: 1; bounding box: 53×66×55 Å